Protein AF-A0A8T5NZX4-F1 (afdb_monomer)

pLDDT: mean 84.87, std 15.68, range [28.55, 98.69]

Structure (mmCIF, N/CA/C/O backbone):
data_AF-A0A8T5NZX4-F1
#
_entry.id   AF-A0A8T5NZX4-F1
#
loop_
_atom_site.group_PDB
_atom_site.id
_atom_site.type_symbol
_atom_site.label_atom_id
_atom_site.label_alt_id
_atom_site.label_comp_id
_atom_site.label_asym_id
_atom_site.label_entity_id
_atom_site.label_seq_id
_atom_site.pdbx_PDB_ins_code
_atom_site.Cartn_x
_atom_site.Cartn_y
_atom_site.Cartn_z
_atom_site.occupancy
_atom_site.B_iso_or_equiv
_atom_site.auth_seq_id
_atom_site.auth_comp_id
_atom_site.auth_asym_id
_atom_site.auth_atom_id
_atom_site.pdbx_PDB_model_num
ATOM 1 N N . MET A 1 1 ? 17.729 -28.018 -29.071 1.00 32.59 1 MET A N 1
ATOM 2 C CA . MET A 1 1 ? 18.630 -26.921 -28.649 1.00 32.59 1 MET A CA 1
ATOM 3 C C . MET A 1 1 ? 17.789 -25.722 -28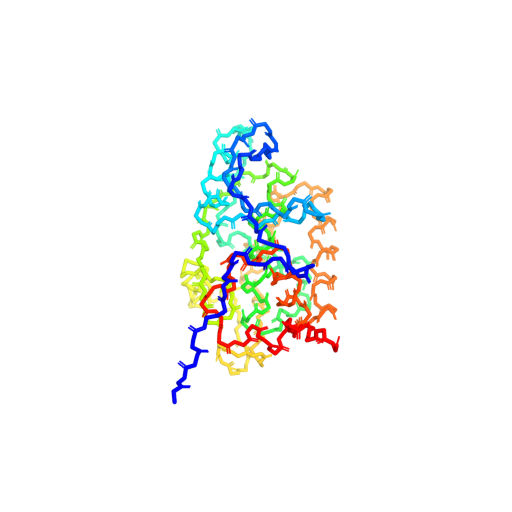.238 1.00 32.59 1 MET A C 1
ATOM 5 O O . MET A 1 1 ? 17.218 -25.061 -29.095 1.00 32.59 1 MET A O 1
ATOM 9 N N . MET A 1 2 ? 17.635 -25.499 -26.933 1.00 32.44 2 MET A N 1
ATOM 10 C CA . MET A 1 2 ? 16.887 -24.366 -26.382 1.00 32.44 2 MET A CA 1
ATOM 11 C C . MET A 1 2 ? 17.762 -23.109 -26.447 1.00 32.44 2 MET A C 1
ATOM 13 O O . MET A 1 2 ? 18.802 -23.056 -25.797 1.00 32.44 2 MET A O 1
ATOM 17 N N . ARG A 1 3 ? 17.363 -22.097 -27.227 1.00 28.55 3 ARG A N 1
ATOM 18 C CA . ARG A 1 3 ? 17.967 -20.760 -27.138 1.00 28.55 3 ARG A CA 1
ATOM 19 C C . ARG A 1 3 ? 17.289 -19.997 -26.001 1.00 28.55 3 ARG A C 1
ATOM 21 O O . ARG A 1 3 ? 16.291 -19.316 -26.205 1.00 28.55 3 ARG A O 1
ATOM 28 N N . ASN A 1 4 ? 17.853 -20.141 -24.806 1.00 37.03 4 ASN A N 1
ATOM 29 C CA . ASN A 1 4 ? 17.697 -19.185 -23.716 1.00 37.03 4 ASN A CA 1
ATOM 30 C C . ASN A 1 4 ? 18.535 -17.949 -24.050 1.00 37.03 4 ASN A C 1
ATOM 32 O O . ASN A 1 4 ? 19.756 -18.027 -23.962 1.00 37.03 4 ASN A O 1
ATOM 36 N N . ASN A 1 5 ? 17.907 -16.835 -24.435 1.00 34.66 5 ASN A N 1
ATOM 37 C CA . ASN A 1 5 ? 18.486 -15.507 -24.207 1.00 34.66 5 ASN A CA 1
ATOM 38 C C . ASN A 1 5 ? 17.433 -14.400 -24.388 1.00 34.66 5 ASN A C 1
ATOM 40 O O . ASN A 1 5 ? 17.360 -13.744 -25.423 1.00 34.66 5 ASN A O 1
ATOM 44 N N . THR A 1 6 ? 16.574 -14.180 -23.392 1.00 39.56 6 THR A N 1
ATOM 45 C CA . THR A 1 6 ? 15.879 -12.888 -23.276 1.00 39.56 6 THR A CA 1
ATOM 46 C C . THR A 1 6 ? 16.861 -11.908 -22.653 1.00 39.56 6 THR A C 1
ATOM 48 O O . THR A 1 6 ? 16.944 -11.813 -21.427 1.00 39.56 6 THR A O 1
ATOM 51 N N . ASN A 1 7 ? 17.644 -11.244 -23.501 1.00 46.16 7 ASN A N 1
ATOM 52 C CA . ASN A 1 7 ? 18.647 -10.279 -23.080 1.00 46.16 7 ASN A CA 1
ATOM 53 C C . ASN A 1 7 ? 17.931 -9.120 -22.363 1.00 46.16 7 ASN A C 1
ATOM 55 O O . ASN A 1 7 ? 17.188 -8.353 -22.981 1.00 46.16 7 ASN A O 1
ATOM 59 N N . GLN A 1 8 ? 18.070 -9.036 -21.035 1.00 53.22 8 GLN A N 1
ATOM 60 C CA . GLN A 1 8 ? 17.390 -8.028 -20.203 1.00 53.22 8 GLN A CA 1
ATOM 61 C C . GLN A 1 8 ? 17.830 -6.593 -20.541 1.00 53.22 8 GLN A C 1
ATOM 63 O O . GLN A 1 8 ? 17.157 -5.634 -20.155 1.00 53.22 8 GLN A O 1
ATOM 68 N N . ASP A 1 9 ? 18.887 -6.464 -21.338 1.00 55.78 9 ASP A N 1
ATOM 69 C CA . ASP A 1 9 ? 19.457 -5.205 -21.787 1.00 55.78 9 ASP A CA 1
ATOM 70 C C . ASP A 1 9 ? 18.708 -4.605 -22.978 1.00 55.78 9 ASP A C 1
ATOM 72 O O . ASP A 1 9 ? 18.826 -3.414 -23.222 1.00 55.78 9 ASP A O 1
ATOM 76 N N . GLU A 1 10 ? 17.844 -5.337 -23.686 1.00 63.50 10 GLU A N 1
ATOM 77 C CA . GLU A 1 10 ? 17.187 -4.796 -24.883 1.00 63.50 10 GLU A CA 1
ATOM 78 C C . GLU A 1 10 ? 15.900 -4.014 -24.584 1.00 63.50 10 GLU A C 1
ATOM 80 O O . GLU A 1 10 ? 14.977 -4.454 -23.880 1.00 63.50 10 GLU A O 1
ATOM 85 N N . CYS A 1 11 ? 15.835 -2.790 -25.109 1.00 69.44 11 CYS A N 1
ATOM 86 C CA . CYS A 1 11 ? 14.666 -1.928 -25.030 1.00 69.44 11 CYS A CA 1
ATOM 87 C C . CYS A 1 11 ? 13.501 -2.429 -25.890 1.00 69.44 11 CYS A C 1
ATOM 89 O O . CYS A 1 11 ? 13.696 -3.135 -26.869 1.00 69.44 11 CYS A O 1
ATOM 91 N N . ILE A 1 12 ? 12.269 -2.004 -25.573 1.00 67.69 12 ILE A N 1
ATOM 92 C CA . ILE A 1 12 ? 11.062 -2.292 -26.377 1.00 67.69 12 ILE A CA 1
ATOM 93 C C . ILE A 1 12 ? 11.242 -1.816 -27.829 1.00 67.69 12 ILE A C 1
ATOM 95 O O . ILE A 1 12 ? 10.645 -2.355 -28.757 1.00 67.69 12 ILE A O 1
ATOM 99 N N . CYS A 1 13 ? 12.084 -0.804 -28.048 1.00 71.00 13 CYS A N 1
ATOM 100 C CA . CYS A 1 13 ? 12.413 -0.314 -29.379 1.00 71.00 13 CYS A CA 1
ATOM 101 C C . CYS A 1 13 ? 13.465 -1.168 -30.127 1.00 71.00 13 CYS A C 1
ATOM 103 O O . CYS A 1 13 ? 13.754 -0.850 -31.286 1.00 71.00 13 CYS A O 1
ATOM 105 N N . GLY A 1 14 ? 13.975 -2.243 -29.512 1.00 74.19 14 GLY A N 1
ATOM 106 C CA . GLY A 1 14 ? 14.958 -3.183 -30.063 1.00 74.19 14 GLY A CA 1
ATOM 107 C C . GLY A 1 14 ? 16.414 -2.729 -29.940 1.00 74.19 14 GLY A C 1
ATOM 108 O O . GLY A 1 14 ? 17.255 -3.221 -30.677 1.00 74.19 14 GLY A O 1
ATOM 109 N N . VAL A 1 15 ? 16.703 -1.749 -29.078 1.00 79.69 15 VAL A N 1
ATOM 110 C CA . VAL A 1 15 ? 18.055 -1.195 -28.894 1.00 79.69 15 VAL A CA 1
ATOM 111 C C . VAL A 1 15 ? 18.589 -1.589 -27.518 1.00 79.69 15 VAL A C 1
ATOM 113 O O . VAL A 1 15 ? 17.836 -1.429 -26.547 1.00 79.69 15 VAL A O 1
ATOM 116 N N . PRO A 1 16 ? 19.840 -2.074 -27.407 1.00 77.94 16 PRO A N 1
ATOM 117 C CA . PRO A 1 16 ? 20.484 -2.317 -26.121 1.00 77.94 16 PRO A CA 1
ATOM 118 C C . PRO A 1 16 ? 20.476 -1.059 -25.250 1.00 77.94 16 PRO A C 1
ATOM 120 O O . PRO A 1 16 ? 20.618 0.062 -25.737 1.00 77.94 16 PRO A O 1
ATOM 123 N N . ARG A 1 17 ? 20.244 -1.238 -23.957 1.00 79.81 17 ARG A N 1
ATOM 124 C CA . ARG A 1 17 ? 20.332 -0.178 -22.962 1.00 79.81 17 ARG A CA 1
ATOM 125 C C . ARG A 1 17 ? 21.774 -0.022 -22.517 1.00 79.81 17 ARG A C 1
ATOM 127 O O . ARG A 1 17 ? 22.531 -0.984 -22.477 1.00 79.81 17 ARG A O 1
ATOM 134 N N . GLU A 1 18 ? 22.103 1.199 -22.142 1.00 86.12 18 GLU A N 1
ATOM 135 C CA . GLU A 1 18 ? 23.401 1.573 -21.604 1.00 86.12 18 GLU A CA 1
ATOM 136 C C . GLU A 1 18 ? 23.239 1.870 -20.115 1.00 86.12 18 GLU A C 1
ATOM 138 O O . GLU A 1 18 ? 22.282 2.544 -19.723 1.00 86.12 18 GLU A O 1
ATOM 143 N N . GLU A 1 19 ? 24.158 1.381 -19.284 1.00 84.38 19 GLU A N 1
ATOM 144 C CA . GLU A 1 19 ? 24.230 1.809 -17.888 1.00 84.38 19 GLU A CA 1
ATOM 145 C C . GLU A 1 19 ? 24.683 3.270 -17.846 1.00 84.38 19 GLU A C 1
ATOM 147 O O . GLU A 1 19 ? 25.729 3.635 -18.383 1.00 84.38 19 GLU A O 1
ATOM 152 N N . LYS A 1 20 ? 23.856 4.122 -17.247 1.00 84.81 20 LYS A N 1
ATOM 153 C CA . LYS A 1 20 ? 24.114 5.544 -17.051 1.00 84.81 20 LYS A CA 1
ATOM 154 C C . LYS A 1 20 ? 23.759 5.930 -15.632 1.00 84.81 20 LYS A C 1
ATOM 156 O O . LYS A 1 20 ? 22.826 5.394 -15.034 1.00 84.81 20 LYS A O 1
ATOM 161 N N . GLU A 1 21 ? 24.483 6.910 -15.123 1.00 83.06 21 GLU A N 1
ATOM 162 C CA . GLU A 1 21 ? 24.080 7.612 -13.919 1.00 83.06 21 GLU A CA 1
ATOM 163 C C . GLU A 1 21 ? 22.986 8.617 -14.288 1.00 83.06 21 GLU A C 1
ATOM 165 O O . GLU A 1 21 ? 23.16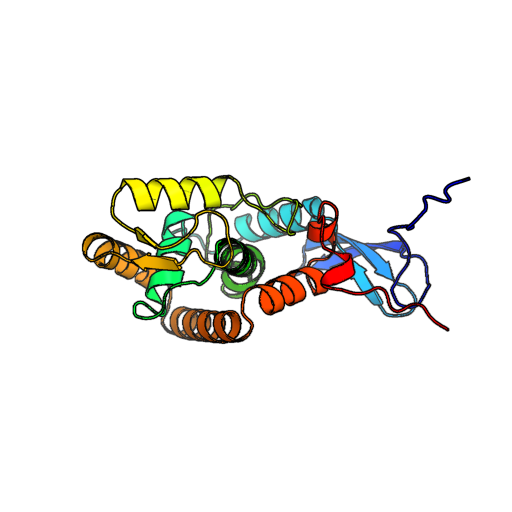8 9.472 -15.157 1.00 83.06 21 GLU A O 1
ATOM 170 N N . VAL A 1 22 ? 21.816 8.469 -13.673 1.00 79.00 22 VAL A N 1
ATOM 171 C CA . VAL A 1 22 ? 20.677 9.369 -13.847 1.00 79.00 22 VAL A CA 1
ATOM 172 C C . VAL A 1 22 ? 20.437 10.071 -12.523 1.00 79.00 22 VAL A C 1
ATOM 174 O O . VAL A 1 22 ? 20.375 9.434 -11.473 1.00 79.00 22 VAL A O 1
ATOM 177 N N . VAL A 1 23 ? 20.282 11.390 -12.573 1.00 73.75 23 VAL A N 1
ATOM 178 C CA . VAL A 1 23 ? 19.986 12.186 -11.384 1.00 73.75 23 VAL A CA 1
ATOM 179 C C . VAL A 1 23 ? 18.480 12.182 -11.152 1.00 73.75 23 VAL A C 1
ATOM 181 O O . VAL A 1 23 ? 17.719 12.734 -11.945 1.00 73.75 23 VAL A O 1
ATOM 184 N N . LEU A 1 24 ? 18.050 11.574 -10.051 1.00 66.38 24 LEU A N 1
ATOM 185 C CA . LEU A 1 24 ? 16.677 11.643 -9.568 1.00 66.38 24 LEU A CA 1
ATOM 186 C C . LEU A 1 24 ? 16.648 12.547 -8.334 1.00 66.38 24 LEU A C 1
ATOM 188 O O . LEU A 1 24 ? 17.346 12.276 -7.366 1.00 66.38 24 LEU A O 1
ATOM 192 N N . ASN A 1 25 ? 15.869 13.631 -8.335 1.00 59.53 25 ASN A N 1
ATOM 193 C CA . ASN A 1 25 ? 15.785 14.585 -7.211 1.00 59.53 25 ASN A CA 1
ATOM 194 C C . ASN A 1 25 ? 17.157 14.997 -6.620 1.00 59.53 25 ASN A C 1
ATOM 196 O O . ASN A 1 25 ? 17.329 15.050 -5.405 1.00 59.53 25 ASN A O 1
ATOM 200 N N . GLY A 1 26 ? 18.154 15.246 -7.479 1.00 63.94 26 GLY A N 1
ATOM 201 C CA . GLY A 1 26 ? 19.511 15.637 -7.067 1.00 63.94 26 GLY A CA 1
ATOM 202 C C . GLY A 1 26 ? 20.412 14.493 -6.586 1.00 63.94 26 GLY A C 1
ATOM 203 O O . GLY A 1 26 ? 21.563 14.742 -6.241 1.00 63.94 26 GLY A O 1
ATOM 204 N N . ILE A 1 27 ? 19.929 13.248 -6.583 1.00 71.31 27 ILE A N 1
ATOM 205 C CA . ILE A 1 27 ? 20.694 12.071 -6.165 1.00 71.31 27 ILE A CA 1
ATOM 206 C C . ILE A 1 27 ? 21.070 11.250 -7.402 1.00 71.31 27 ILE A C 1
ATOM 208 O O . ILE A 1 27 ? 20.183 10.895 -8.183 1.00 71.31 27 ILE A O 1
ATOM 212 N N . PRO A 1 28 ? 22.358 10.922 -7.590 1.00 75.81 28 PRO A N 1
ATOM 213 C CA . PRO A 1 28 ? 22.785 10.034 -8.659 1.00 75.81 28 PRO A CA 1
ATOM 214 C C . PRO A 1 28 ? 22.356 8.592 -8.373 1.00 75.81 28 PRO A C 1
ATOM 216 O O . PRO A 1 28 ? 22.572 8.069 -7.275 1.00 75.81 28 PRO A O 1
ATOM 219 N N . VAL A 1 29 ? 21.741 7.960 -9.372 1.00 79.12 29 VAL A N 1
ATOM 220 C CA . VAL A 1 29 ? 21.258 6.575 -9.327 1.00 79.12 29 VAL A CA 1
ATOM 221 C C . VAL A 1 29 ? 21.668 5.869 -10.610 1.00 79.12 29 VAL A C 1
ATOM 223 O O . VAL A 1 29 ? 21.511 6.424 -11.702 1.00 79.12 29 VAL A O 1
ATOM 226 N N . LYS A 1 30 ? 22.157 4.631 -10.510 1.00 81.75 30 LYS A N 1
ATOM 227 C CA . LYS A 1 30 ? 22.492 3.858 -11.708 1.00 81.75 30 LYS A CA 1
ATOM 228 C C . LYS A 1 30 ? 21.230 3.334 -12.379 1.00 81.75 30 LYS A C 1
ATOM 230 O O . LYS A 1 30 ? 20.338 2.763 -11.743 1.00 81.75 30 LYS A O 1
ATOM 235 N N . ALA A 1 31 ? 21.162 3.505 -13.693 1.00 80.94 31 ALA A N 1
ATOM 236 C CA . ALA A 1 31 ? 20.028 3.077 -14.489 1.00 80.94 31 ALA A CA 1
ATOM 237 C C . ALA A 1 31 ? 20.453 2.569 -15.866 1.00 80.94 31 ALA A C 1
ATOM 239 O O . ALA A 1 31 ? 21.401 3.055 -16.468 1.00 80.94 31 ALA A O 1
ATOM 240 N N . LEU A 1 32 ? 19.694 1.624 -16.405 1.00 80.50 32 LEU A N 1
ATOM 241 C CA . LEU A 1 32 ? 19.779 1.198 -17.793 1.00 80.50 32 LEU A CA 1
ATOM 242 C C . LEU A 1 32 ? 18.892 2.110 -18.642 1.00 80.50 32 LEU A C 1
ATOM 244 O O . LEU A 1 32 ? 17.662 2.028 -18.582 1.00 80.50 32 LEU A O 1
ATOM 248 N N . VAL A 1 33 ? 19.508 2.965 -19.449 1.00 82.62 33 VAL A N 1
ATOM 249 C CA . VAL A 1 33 ? 18.825 3.939 -20.304 1.00 82.62 33 VAL A CA 1
ATOM 250 C C . VAL A 1 33 ? 18.879 3.468 -21.749 1.00 82.62 33 VAL A C 1
ATOM 252 O O . VAL A 1 33 ? 19.934 3.124 -22.274 1.00 82.62 33 VAL A O 1
ATOM 255 N N . CYS A 1 34 ? 17.736 3.458 -22.431 1.00 81.31 34 CYS A N 1
ATOM 256 C CA . CYS A 1 34 ? 17.724 3.231 -23.869 1.00 81.31 34 CYS A CA 1
ATOM 257 C C . CYS A 1 34 ? 18.189 4.493 -24.614 1.00 81.31 34 CYS A C 1
ATOM 259 O O . CYS A 1 34 ? 17.490 5.506 -24.539 1.00 81.31 34 CYS A O 1
ATOM 261 N N . PRO A 1 35 ? 19.266 4.438 -25.417 1.00 83.56 35 PRO A N 1
ATOM 262 C CA . PRO A 1 35 ? 19.762 5.617 -26.129 1.00 83.56 35 PRO A CA 1
ATOM 263 C C . PRO A 1 35 ? 18.800 6.091 -27.228 1.00 83.56 35 PRO A C 1
ATOM 265 O O . PRO A 1 35 ? 18.785 7.264 -27.576 1.00 83.56 35 PRO A O 1
ATOM 268 N N . LYS A 1 36 ? 17.953 5.198 -27.758 1.00 83.75 36 LYS A N 1
ATOM 269 C CA . LYS A 1 36 ? 17.016 5.526 -28.842 1.00 83.75 36 LYS A CA 1
ATOM 270 C C . LYS A 1 36 ? 15.744 6.224 -28.370 1.00 83.75 36 LYS A C 1
ATOM 272 O O . LYS A 1 36 ? 15.247 7.103 -29.060 1.00 83.75 36 LYS A O 1
ATOM 277 N N . CYS A 1 37 ? 15.152 5.773 -27.267 1.00 79.38 37 CYS A N 1
ATOM 278 C CA . CYS A 1 37 ? 13.844 6.273 -26.828 1.00 79.38 37 CYS A CA 1
ATOM 279 C C . CYS A 1 37 ? 13.850 6.867 -25.418 1.00 79.38 37 CYS A C 1
ATOM 281 O O . CYS A 1 37 ? 12.781 7.153 -24.892 1.00 79.38 37 CYS A O 1
ATOM 283 N N . GLY A 1 38 ? 15.017 6.975 -24.778 1.00 76.62 38 GLY A N 1
ATOM 284 C CA . GLY A 1 38 ? 15.166 7.543 -23.436 1.00 76.62 38 GLY A CA 1
ATOM 285 C C . GLY A 1 38 ? 14.520 6.726 -22.315 1.00 76.62 38 GLY A C 1
ATOM 286 O O . GLY A 1 38 ? 14.469 7.184 -21.183 1.00 76.62 38 GLY A O 1
ATOM 287 N N . TYR A 1 39 ? 14.004 5.525 -22.601 1.00 73.00 39 TYR A N 1
ATOM 288 C CA . TYR A 1 39 ? 13.331 4.716 -21.588 1.00 73.00 39 TYR A CA 1
ATOM 289 C C . TYR A 1 39 ? 14.341 4.183 -20.571 1.00 73.00 39 TYR A C 1
ATOM 291 O O . TYR A 1 39 ? 15.251 3.431 -20.938 1.00 73.00 39 TYR A O 1
ATOM 299 N N . THR A 1 40 ? 14.130 4.538 -19.308 1.00 71.44 40 THR A N 1
ATOM 300 C CA . THR A 1 40 ? 15.038 4.251 -18.198 1.00 71.44 40 THR A CA 1
ATOM 301 C C . THR A 1 40 ? 14.495 3.125 -17.323 1.00 71.44 40 THR A C 1
ATOM 303 O O . THR A 1 40 ? 13.316 3.095 -16.977 1.00 71.44 40 THR A O 1
ATOM 306 N N . ILE A 1 41 ? 15.359 2.176 -16.969 1.00 70.12 41 ILE A N 1
ATOM 307 C CA . ILE A 1 41 ? 15.082 1.093 -16.026 1.00 70.12 41 ILE A CA 1
ATOM 308 C C . ILE A 1 41 ? 16.145 1.141 -14.937 1.00 70.12 41 ILE A C 1
ATOM 310 O O . ILE A 1 41 ? 17.318 0.922 -15.208 1.00 70.12 41 ILE A O 1
ATOM 314 N N . TYR A 1 42 ? 15.743 1.370 -13.699 1.00 71.94 42 TYR A N 1
ATOM 315 C CA . TYR A 1 42 ? 16.653 1.323 -12.553 1.00 71.94 42 TYR A CA 1
ATOM 316 C C . TYR A 1 42 ? 16.916 -0.128 -12.120 1.00 71.94 42 TYR A C 1
ATOM 318 O O . TYR A 1 42 ? 16.301 -1.045 -12.640 1.00 71.94 42 TYR A O 1
ATOM 326 N N . SER A 1 43 ? 17.816 -0.419 -11.189 1.00 67.50 43 SER A N 1
ATOM 327 C CA . SER A 1 43 ? 17.783 -1.729 -10.513 1.00 67.50 43 SER A CA 1
ATOM 328 C C . SER A 1 43 ? 16.841 -1.643 -9.297 1.00 67.50 43 SER A C 1
ATOM 330 O O . SER A 1 43 ? 16.537 -0.548 -8.830 1.00 67.50 43 SER A O 1
ATOM 332 N N . GLY A 1 44 ? 16.317 -2.770 -8.797 1.00 63.25 44 GLY A N 1
ATOM 333 C CA . GLY A 1 44 ? 15.481 -2.741 -7.584 1.00 63.25 44 GLY A CA 1
ATOM 334 C C . GLY A 1 44 ? 16.262 -2.238 -6.363 1.00 63.25 44 GLY A C 1
ATOM 335 O O . GLY A 1 44 ? 15.730 -1.487 -5.559 1.00 63.25 44 GLY A O 1
ATOM 336 N N . GLU A 1 45 ? 17.542 -2.597 -6.289 1.00 68.06 45 GLU A N 1
ATOM 337 C CA . GLU A 1 45 ? 18.485 -2.192 -5.243 1.00 68.06 45 GLU A CA 1
ATOM 338 C C . GLU A 1 45 ? 18.906 -0.719 -5.369 1.00 68.06 45 GLU A C 1
ATOM 340 O O . GLU A 1 45 ? 18.981 -0.007 -4.373 1.00 68.06 45 GLU A O 1
ATOM 345 N N . GLU A 1 46 ? 19.098 -0.230 -6.596 1.00 69.88 46 GLU A N 1
ATOM 346 C CA . GLU A 1 46 ? 19.404 1.179 -6.879 1.00 69.88 46 GLU A CA 1
ATOM 347 C C . GLU A 1 46 ? 18.223 2.087 -6.530 1.00 69.88 46 GLU A C 1
ATOM 349 O O . GLU A 1 46 ? 18.409 3.122 -5.895 1.00 69.88 46 GLU A O 1
ATOM 354 N N . LEU A 1 47 ? 16.992 1.674 -6.868 1.00 68.19 47 LEU A N 1
ATOM 355 C CA . LEU A 1 47 ? 15.791 2.386 -6.425 1.00 68.19 47 LEU A CA 1
ATOM 356 C C . LEU A 1 47 ? 15.683 2.384 -4.907 1.00 68.19 47 LEU A C 1
ATOM 358 O O . LEU A 1 47 ? 15.426 3.429 -4.323 1.00 68.19 47 LEU A O 1
ATOM 362 N N . GLN A 1 48 ? 15.910 1.241 -4.262 1.00 67.19 48 GLN A N 1
ATOM 363 C CA . GLN A 1 48 ? 15.852 1.161 -2.808 1.00 67.19 48 GLN A CA 1
ATOM 364 C C . GLN A 1 48 ? 16.873 2.105 -2.156 1.00 67.19 48 GLN A C 1
ATOM 366 O O . GLN A 1 48 ? 16.501 2.922 -1.319 1.00 67.19 48 GLN A O 1
ATOM 371 N N . THR A 1 49 ? 18.124 2.071 -2.621 1.00 70.25 49 THR A N 1
ATOM 372 C CA . THR A 1 49 ? 19.208 2.951 -2.159 1.00 70.25 49 THR A CA 1
ATOM 373 C C . THR A 1 49 ? 18.868 4.424 -2.373 1.00 70.25 49 THR A C 1
ATOM 375 O O . THR A 1 49 ? 19.117 5.265 -1.510 1.00 70.25 49 THR A O 1
ATOM 378 N N . TYR A 1 50 ? 18.288 4.753 -3.525 1.00 72.75 50 TYR A N 1
ATOM 379 C CA . TYR A 1 50 ? 17.814 6.095 -3.830 1.00 72.75 50 TYR A CA 1
ATOM 380 C C . TYR A 1 50 ? 16.742 6.564 -2.839 1.00 72.75 50 TYR A C 1
ATOM 382 O O . TYR A 1 50 ? 1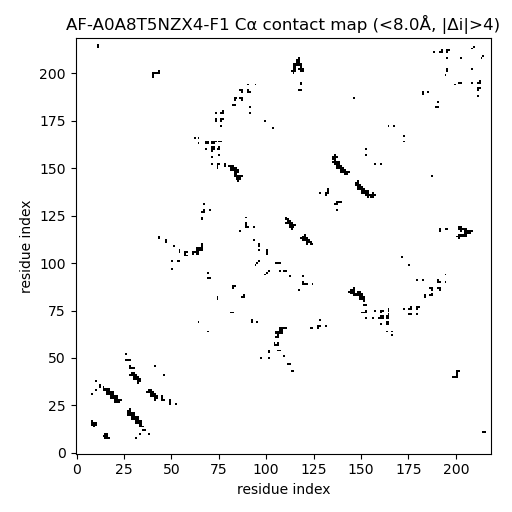6.875 7.640 -2.252 1.00 72.75 50 TYR A O 1
ATOM 390 N N . PHE A 1 51 ? 15.716 5.745 -2.601 1.00 69.19 51 PHE A N 1
ATOM 391 C CA . PHE A 1 51 ? 14.652 6.077 -1.658 1.00 69.19 51 PHE A CA 1
ATOM 392 C C . PHE A 1 51 ? 15.167 6.175 -0.222 1.00 69.19 51 PHE A C 1
ATOM 394 O O . PHE A 1 51 ? 14.757 7.081 0.501 1.00 69.19 51 PHE A O 1
ATOM 401 N N . ASP A 1 52 ? 16.122 5.335 0.174 1.00 71.00 52 ASP A N 1
ATOM 402 C CA . ASP A 1 52 ? 16.769 5.418 1.485 1.00 71.00 52 ASP A CA 1
ATOM 403 C C . ASP A 1 52 ? 17.524 6.743 1.660 1.00 71.00 52 ASP A C 1
ATOM 405 O O . ASP A 1 52 ? 17.370 7.415 2.681 1.00 71.00 52 ASP A O 1
ATOM 409 N N . LYS A 1 53 ? 18.252 7.199 0.632 1.00 71.81 53 LYS A N 1
ATOM 410 C CA . LYS A 1 53 ? 18.920 8.511 0.653 1.00 71.81 53 LYS A CA 1
ATOM 411 C C . LYS A 1 53 ? 17.928 9.677 0.716 1.00 71.81 53 LYS A C 1
ATOM 413 O O . LYS A 1 53 ? 18.186 10.650 1.418 1.00 71.81 53 LYS A O 1
ATOM 418 N N . ILE A 1 54 ? 16.781 9.586 0.036 1.00 68.12 54 ILE A N 1
ATOM 419 C CA . ILE A 1 54 ? 15.713 10.596 0.150 1.00 68.12 54 ILE A CA 1
ATOM 420 C C . ILE A 1 54 ? 15.101 10.616 1.549 1.00 68.12 54 ILE A C 1
ATOM 422 O O . ILE A 1 54 ? 14.801 11.690 2.072 1.00 68.12 54 ILE A O 1
ATOM 426 N N . ARG A 1 55 ? 14.893 9.445 2.162 1.00 67.25 55 ARG A N 1
ATOM 427 C CA . ARG A 1 55 ? 14.304 9.333 3.504 1.00 67.25 55 ARG A CA 1
ATOM 428 C C . ARG A 1 55 ? 15.155 10.038 4.566 1.00 67.25 55 ARG A C 1
ATOM 430 O O . ARG A 1 55 ? 14.583 10.621 5.481 1.00 67.25 55 ARG A O 1
ATOM 437 N N . LEU A 1 56 ? 16.481 10.056 4.409 1.00 60.00 56 LEU A N 1
ATOM 438 C CA . LEU A 1 56 ? 17.419 10.697 5.344 1.00 60.00 56 LEU A CA 1
ATOM 439 C C . LEU A 1 56 ? 17.396 12.241 5.323 1.00 60.00 56 LEU A C 1
ATOM 441 O O . LEU A 1 56 ? 17.898 12.855 6.257 1.00 60.00 56 LEU A O 1
ATOM 445 N N . ASN A 1 57 ? 16.789 12.873 4.309 1.00 55.03 57 ASN A N 1
ATOM 446 C CA . ASN A 1 57 ? 16.746 14.337 4.134 1.00 55.03 57 ASN A CA 1
ATOM 447 C C . ASN A 1 57 ? 15.361 14.960 4.432 1.00 55.03 57 ASN A C 1
ATOM 449 O O . ASN A 1 57 ? 15.009 16.003 3.878 1.00 55.03 57 ASN A O 1
ATOM 453 N N . ARG A 1 58 ? 14.531 14.319 5.268 1.00 61.38 58 ARG A N 1
ATOM 454 C CA . ARG A 1 58 ? 13.161 14.787 5.564 1.00 61.38 58 ARG A CA 1
ATOM 455 C C . ARG A 1 58 ? 13.096 15.693 6.801 1.00 61.38 58 ARG A C 1
ATOM 457 O O . ARG A 1 58 ? 13.845 15.527 7.757 1.00 61.38 58 ARG A O 1
ATOM 464 N N . ASP A 1 59 ? 12.158 16.640 6.767 1.00 51.97 59 ASP A N 1
ATOM 465 C CA . ASP A 1 59 ? 11.828 17.562 7.861 1.00 51.97 59 ASP A CA 1
ATOM 466 C C . ASP A 1 59 ? 11.552 16.798 9.172 1.00 51.97 59 ASP A C 1
ATOM 468 O O . ASP A 1 59 ? 10.567 16.067 9.286 1.00 51.97 59 ASP A O 1
ATOM 472 N N . ILE A 1 60 ? 12.398 17.010 10.186 1.00 55.88 60 ILE A N 1
ATOM 473 C CA . ILE A 1 60 ? 12.406 16.287 11.479 1.00 55.88 60 ILE A CA 1
ATOM 474 C C . ILE A 1 60 ? 11.134 16.551 12.321 1.00 55.88 60 ILE A C 1
ATOM 476 O O . ILE A 1 60 ? 10.897 15.904 13.336 1.00 55.88 60 ILE A O 1
ATOM 480 N N . LYS A 1 61 ? 10.272 17.492 11.914 1.00 61.97 61 LYS A N 1
ATOM 481 C CA . LYS A 1 61 ? 9.101 17.928 12.697 1.00 61.97 61 LYS A CA 1
ATOM 482 C C . LYS A 1 61 ? 7.829 17.085 12.517 1.00 61.97 61 LYS A C 1
ATOM 484 O O . LYS A 1 61 ? 6.842 17.383 13.185 1.00 61.97 61 LYS A O 1
ATOM 489 N N . ARG A 1 62 ? 7.795 16.092 11.617 1.00 71.88 62 ARG A N 1
ATOM 490 C CA . ARG A 1 62 ? 6.603 15.244 11.386 1.00 71.88 62 ARG A CA 1
ATOM 491 C C . ARG A 1 62 ? 6.801 13.849 11.969 1.00 71.88 62 ARG A C 1
ATOM 493 O O . ARG A 1 62 ? 7.872 13.265 11.822 1.00 71.88 62 ARG A O 1
ATOM 500 N N . ASP A 1 63 ? 5.743 13.297 12.559 1.00 79.50 63 ASP A N 1
ATOM 501 C CA 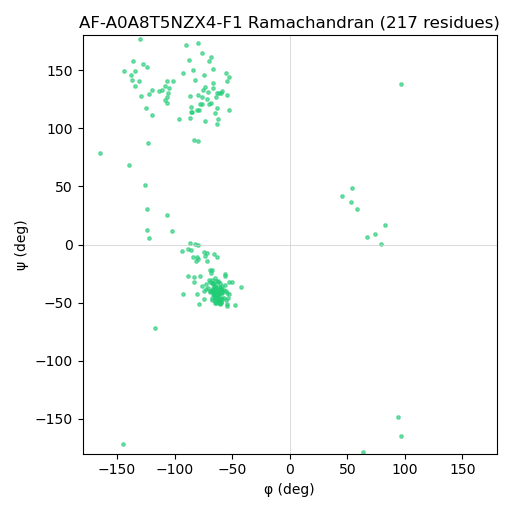. ASP A 1 63 ? 5.745 11.914 13.035 1.00 79.50 63 ASP A CA 1
ATOM 502 C C . ASP A 1 63 ? 6.004 10.951 11.876 1.00 79.50 63 ASP A C 1
ATOM 504 O O . ASP A 1 63 ? 5.335 10.998 10.841 1.00 79.50 63 ASP A O 1
ATOM 508 N N . THR A 1 64 ? 6.955 10.039 12.073 1.00 87.06 64 THR A N 1
ATOM 509 C CA . THR A 1 64 ? 7.218 8.976 11.103 1.00 87.06 64 THR A CA 1
ATOM 510 C C . THR A 1 64 ? 6.026 8.024 11.037 1.00 87.06 64 THR A C 1
ATOM 512 O O . THR A 1 64 ? 5.467 7.613 12.062 1.00 87.06 64 THR A O 1
ATOM 515 N N . MET A 1 65 ? 5.622 7.676 9.819 1.00 93.19 65 MET A N 1
ATOM 516 C CA . MET A 1 65 ? 4.625 6.647 9.570 1.00 93.19 65 MET A CA 1
ATOM 517 C C . MET A 1 65 ? 5.286 5.270 9.523 1.00 93.19 65 MET A C 1
ATOM 519 O O . MET A 1 65 ? 6.132 5.000 8.672 1.00 93.19 65 MET A O 1
ATOM 523 N N . ALA A 1 66 ? 4.893 4.397 10.447 1.00 95.56 66 ALA A N 1
ATOM 524 C CA . ALA A 1 66 ? 5.291 2.993 10.431 1.00 95.56 66 ALA A CA 1
ATOM 525 C C . ALA A 1 66 ? 4.493 2.211 9.374 1.00 95.56 66 ALA A C 1
ATOM 527 O O . ALA A 1 66 ? 3.420 2.649 8.947 1.00 95.56 66 ALA A O 1
ATOM 528 N N . ILE A 1 67 ? 4.942 1.004 9.015 1.00 97.62 67 ILE A N 1
ATOM 529 C CA . ILE A 1 67 ? 4.227 0.132 8.056 1.00 97.62 67 ILE A CA 1
ATOM 530 C C . ILE A 1 67 ? 2.767 -0.094 8.488 1.00 97.62 67 ILE A C 1
ATOM 532 O O . ILE A 1 67 ? 1.843 -0.005 7.676 1.00 97.62 67 ILE A O 1
ATOM 536 N N . LYS A 1 68 ? 2.537 -0.315 9.791 1.00 98.31 68 LYS A N 1
ATOM 537 C CA . LYS A 1 68 ? 1.185 -0.471 10.354 1.00 98.31 68 LYS A CA 1
ATOM 538 C C . LYS A 1 68 ? 0.313 0.768 10.139 1.00 98.31 68 LYS A C 1
ATOM 540 O O . LYS A 1 68 ? -0.879 0.631 9.884 1.00 98.31 68 LYS A O 1
ATOM 545 N N . ASP A 1 69 ? 0.899 1.963 10.223 1.00 98.25 69 ASP A N 1
ATOM 546 C CA . ASP A 1 69 ? 0.153 3.209 10.081 1.00 98.25 69 ASP A CA 1
ATOM 547 C C . ASP A 1 69 ? -0.309 3.362 8.633 1.00 98.25 69 ASP A C 1
ATOM 549 O O . ASP A 1 69 ? -1.451 3.736 8.398 1.00 98.25 69 ASP A O 1
ATOM 553 N N . TRP A 1 70 ? 0.532 3.000 7.661 1.00 98.44 70 TRP A N 1
ATOM 554 C CA . TRP A 1 70 ? 0.162 3.025 6.247 1.00 98.44 70 TRP A CA 1
ATOM 555 C C . TRP A 1 70 ? -0.930 2.020 5.894 1.00 98.44 70 TRP A C 1
ATOM 557 O O . TRP A 1 70 ? -1.873 2.386 5.195 1.00 98.44 70 TRP A O 1
ATOM 567 N N . ILE A 1 71 ? -0.845 0.786 6.406 1.00 98.69 71 ILE A N 1
ATOM 568 C CA . ILE A 1 71 ? -1.888 -0.235 6.209 1.00 98.69 71 ILE A CA 1
ATOM 569 C C . ILE A 1 71 ? -3.225 0.252 6.773 1.00 98.69 71 ILE A C 1
ATOM 571 O O . ILE A 1 71 ? -4.255 0.174 6.104 1.00 98.69 71 ILE A O 1
ATOM 575 N N . LEU A 1 72 ? -3.220 0.793 7.990 1.00 98.62 72 LEU A N 1
ATOM 576 C CA . LEU A 1 72 ? -4.440 1.292 8.609 1.00 98.62 72 LEU A CA 1
ATOM 577 C C . LEU A 1 72 ? -4.963 2.558 7.907 1.00 98.62 72 LEU A C 1
ATOM 579 O O . LEU A 1 72 ? -6.163 2.667 7.665 1.00 98.62 72 LEU A O 1
ATOM 583 N N . ALA A 1 73 ? -4.086 3.489 7.524 1.00 98.44 73 ALA A N 1
ATOM 584 C CA . ALA A 1 73 ? -4.461 4.726 6.841 1.00 98.44 73 ALA A CA 1
ATOM 585 C C . ALA A 1 73 ? -5.076 4.463 5.459 1.00 98.44 73 ALA A C 1
ATOM 587 O O . ALA A 1 73 ? -6.099 5.064 5.128 1.00 98.44 73 ALA A O 1
ATOM 588 N N . ILE A 1 74 ? -4.505 3.549 4.664 1.00 98.38 74 ILE A N 1
ATOM 589 C CA . ILE A 1 74 ? -5.058 3.226 3.343 1.00 98.38 74 ILE A CA 1
ATOM 590 C C . ILE A 1 74 ? -6.422 2.532 3.459 1.00 98.38 74 ILE A C 1
ATOM 592 O O . ILE A 1 74 ? -7.335 2.861 2.700 1.00 98.38 74 ILE A O 1
ATOM 596 N N . LEU A 1 75 ? -6.600 1.639 4.439 1.00 98.38 75 LEU A N 1
ATOM 597 C CA . LEU A 1 75 ? -7.898 1.026 4.725 1.00 98.38 75 LEU A CA 1
ATOM 598 C C . LEU A 1 75 ? -8.925 2.071 5.187 1.00 98.38 75 LEU A C 1
ATOM 600 O O . LEU A 1 75 ? -10.065 2.050 4.736 1.00 98.38 75 LEU A O 1
ATOM 604 N N . PHE A 1 76 ? -8.517 3.023 6.031 1.00 98.50 76 PHE A N 1
ATOM 605 C CA . PHE A 1 76 ? -9.397 4.082 6.534 1.00 98.50 76 PHE A CA 1
ATOM 606 C C . PHE A 1 76 ? -9.806 5.088 5.455 1.00 98.50 76 PHE A C 1
ATOM 608 O O . PHE A 1 76 ? -10.920 5.607 5.497 1.00 98.50 76 PHE A O 1
ATOM 615 N N . SER A 1 77 ? -8.936 5.349 4.471 1.00 97.56 77 SER A N 1
ATOM 616 C CA . SER A 1 77 ? -9.194 6.324 3.398 1.00 97.56 77 SER A CA 1
ATOM 617 C C . SER A 1 77 ? -10.482 6.040 2.609 1.00 97.56 77 SER A C 1
ATOM 619 O O . SER A 1 77 ? -11.101 6.966 2.083 1.00 97.56 77 SER A O 1
ATOM 621 N N . GLN A 1 78 ? -10.916 4.774 2.576 1.00 96.00 78 GLN A N 1
ATOM 622 C CA . GLN A 1 78 ? -12.244 4.344 2.139 1.00 96.00 78 GLN A CA 1
ATOM 623 C C . GLN A 1 78 ? -12.760 3.228 3.058 1.00 96.00 78 GLN A C 1
ATOM 625 O O . GLN A 1 78 ? -12.877 2.083 2.632 1.00 96.00 78 GLN A O 1
ATOM 630 N N . ALA A 1 79 ? -13.051 3.565 4.319 1.00 92.56 79 ALA A N 1
ATOM 631 C CA . ALA A 1 79 ? -13.401 2.598 5.368 1.00 92.56 79 ALA A CA 1
ATOM 632 C C . ALA A 1 79 ? -14.553 1.637 5.002 1.00 92.56 79 ALA A C 1
ATOM 634 O O . ALA A 1 79 ? -14.527 0.476 5.407 1.00 92.56 79 ALA A O 1
ATOM 635 N N . ASP A 1 80 ? -15.517 2.085 4.190 1.00 93.06 80 ASP A N 1
ATOM 636 C CA . ASP A 1 80 ? -16.660 1.268 3.755 1.00 93.06 80 ASP A CA 1
ATOM 637 C C . ASP A 1 80 ? -16.329 0.308 2.593 1.00 93.06 80 ASP A C 1
ATOM 639 O O . ASP A 1 80 ? -17.134 -0.558 2.241 1.00 93.06 80 ASP A O 1
ATOM 643 N N . ILE A 1 81 ? -15.153 0.450 1.966 1.00 95.88 81 ILE A N 1
ATOM 644 C CA . ILE A 1 81 ? -14.753 -0.308 0.775 1.00 95.88 81 ILE A CA 1
ATOM 645 C C . ILE A 1 81 ? -13.485 -1.125 1.061 1.00 95.88 81 ILE A C 1
ATOM 647 O O . ILE A 1 81 ? -12.387 -0.565 1.159 1.00 95.88 81 ILE A O 1
ATOM 651 N N . PRO A 1 82 ? -13.579 -2.469 1.105 1.00 97.06 82 PRO A N 1
ATOM 652 C CA . PRO A 1 82 ? -12.418 -3.306 1.366 1.00 97.06 82 PRO A CA 1
ATOM 653 C C . PRO A 1 82 ? -11.402 -3.238 0.231 1.00 97.06 82 PRO A C 1
ATOM 655 O O . PRO A 1 82 ? -11.763 -3.148 -0.949 1.00 97.06 82 PRO A O 1
ATOM 658 N N . ILE A 1 83 ? -10.128 -3.432 0.570 1.00 97.88 83 ILE A N 1
ATOM 659 C CA . ILE A 1 83 ? -9.117 -3.720 -0.452 1.00 97.88 83 ILE A CA 1
ATOM 660 C C . ILE A 1 83 ? -9.365 -5.142 -0.952 1.00 97.88 83 ILE A C 1
ATOM 662 O O . ILE A 1 83 ? -9.402 -6.086 -0.162 1.00 97.88 83 ILE A O 1
ATOM 666 N N . LYS A 1 84 ? -9.534 -5.312 -2.268 1.00 96.75 84 LYS A N 1
ATOM 667 C CA . LYS A 1 84 ? -9.786 -6.625 -2.880 1.00 96.75 84 LYS A CA 1
ATOM 668 C C . LYS A 1 84 ? -8.497 -7.253 -3.406 1.00 96.75 84 LYS A C 1
ATOM 670 O O . LYS A 1 84 ? -7.971 -6.858 -4.449 1.00 96.75 84 LYS A O 1
ATOM 675 N N . GLY A 1 85 ? -8.042 -8.288 -2.716 1.00 96.31 85 GLY A N 1
ATOM 676 C CA . GLY A 1 85 ? -6.969 -9.194 -3.098 1.00 96.31 85 GLY A CA 1
ATOM 677 C C . GLY A 1 85 ? -5.612 -8.843 -2.494 1.00 96.31 85 GLY A C 1
ATOM 678 O O . GLY A 1 85 ? -5.196 -7.686 -2.516 1.00 96.31 85 GLY A O 1
ATOM 679 N N . ALA A 1 86 ? -4.876 -9.863 -2.040 1.00 95.62 86 ALA A N 1
ATOM 680 C CA . ALA A 1 86 ? -3.551 -9.699 -1.427 1.00 95.62 86 ALA A CA 1
ATOM 681 C C . ALA A 1 86 ? -2.549 -8.980 -2.347 1.00 95.62 86 ALA A C 1
ATOM 683 O O . ALA A 1 86 ? -1.788 -8.118 -1.913 1.00 95.62 86 ALA A O 1
ATOM 684 N N . ILE A 1 87 ? -2.587 -9.292 -3.650 1.00 95.06 87 ILE A N 1
ATOM 685 C CA . ILE A 1 87 ? -1.747 -8.620 -4.651 1.00 95.06 87 ILE A CA 1
ATOM 686 C C . ILE A 1 87 ? -2.077 -7.125 -4.713 1.00 95.06 87 ILE A C 1
ATOM 688 O O . ILE A 1 87 ? -1.152 -6.320 -4.753 1.00 95.06 87 ILE A O 1
ATOM 692 N N . SER A 1 88 ? -3.361 -6.753 -4.698 1.00 96.69 88 SER A N 1
ATOM 693 C CA . SER A 1 88 ? -3.779 -5.348 -4.735 1.00 96.69 88 SER A CA 1
ATOM 694 C C . SER A 1 88 ? -3.260 -4.593 -3.520 1.00 96.69 88 SER A C 1
ATOM 696 O O . SER A 1 88 ? -2.602 -3.576 -3.702 1.00 96.69 88 SER A O 1
ATOM 698 N N . LEU A 1 89 ? -3.476 -5.122 -2.309 1.00 98.00 89 LEU A N 1
ATOM 699 C CA . LEU A 1 89 ? -2.983 -4.510 -1.071 1.00 98.00 89 LEU A CA 1
ATOM 700 C C . LEU A 1 89 ? -1.468 -4.277 -1.132 1.00 98.00 89 LEU A C 1
ATOM 702 O O . LEU A 1 89 ? -1.006 -3.153 -0.951 1.00 98.00 89 LEU A O 1
ATOM 706 N N . MET A 1 90 ? -0.706 -5.317 -1.484 1.00 97.88 90 MET A N 1
ATOM 707 C CA . MET A 1 90 ? 0.752 -5.244 -1.596 1.00 97.88 90 MET A CA 1
ATOM 708 C C . MET A 1 90 ? 1.206 -4.196 -2.625 1.00 97.88 90 MET A C 1
ATOM 710 O O . MET A 1 90 ? 2.193 -3.501 -2.402 1.00 97.88 90 MET A O 1
ATOM 714 N N . LYS A 1 91 ? 0.505 -4.062 -3.762 1.00 97.38 91 LYS A N 1
ATOM 715 C CA . LYS A 1 91 ? 0.875 -3.088 -4.804 1.00 97.38 91 LYS A CA 1
ATOM 716 C C . LYS A 1 91 ? 0.498 -1.661 -4.439 1.00 97.38 91 LYS A C 1
ATOM 718 O O . LYS A 1 91 ? 1.255 -0.760 -4.767 1.00 97.38 91 LYS A O 1
ATOM 723 N N . GLN A 1 92 ? -0.622 -1.456 -3.755 1.00 98.31 92 GLN A N 1
ATOM 724 C CA . GLN A 1 92 ? -0.991 -0.128 -3.270 1.00 98.31 92 GLN A CA 1
ATOM 725 C C . GLN A 1 92 ? 0.005 0.357 -2.215 1.00 98.31 92 GLN A C 1
ATOM 727 O O . GLN A 1 92 ? 0.482 1.479 -2.304 1.00 98.31 92 GLN A O 1
ATOM 732 N N . LEU A 1 93 ? 0.407 -0.513 -1.284 1.00 98.25 93 LEU A N 1
ATOM 733 C CA . LEU A 1 93 ? 1.437 -0.191 -0.290 1.00 98.25 93 LEU A CA 1
ATOM 734 C C . LEU A 1 93 ? 2.810 0.061 -0.923 1.00 98.25 93 LEU A C 1
ATOM 736 O O . LEU A 1 93 ? 3.529 0.947 -0.479 1.00 98.25 93 LEU A O 1
ATOM 740 N N . PHE A 1 94 ? 3.149 -0.658 -1.995 1.00 96.69 94 PHE A N 1
ATOM 741 C CA . PHE A 1 94 ? 4.349 -0.372 -2.781 1.00 96.69 94 PHE A CA 1
ATOM 742 C C . PHE A 1 94 ? 4.312 1.025 -3.413 1.00 96.69 94 PHE A C 1
ATOM 744 O O . PHE A 1 94 ? 5.285 1.761 -3.310 1.00 96.69 94 PHE A O 1
ATOM 751 N N . LEU A 1 95 ? 3.196 1.413 -4.038 1.00 96.69 95 LEU A N 1
ATOM 752 C CA . LEU A 1 95 ? 3.052 2.754 -4.618 1.00 96.69 95 LEU A CA 1
ATOM 753 C C . LEU A 1 95 ? 3.022 3.842 -3.537 1.00 96.69 95 LEU A C 1
ATOM 755 O O . LEU A 1 95 ? 3.558 4.924 -3.746 1.00 96.69 95 LEU A O 1
ATOM 759 N N . ILE A 1 96 ? 2.472 3.549 -2.354 1.00 96.69 96 ILE A N 1
ATOM 760 C CA . ILE A 1 96 ? 2.566 4.461 -1.211 1.00 96.69 96 ILE A CA 1
ATOM 761 C C . ILE A 1 96 ? 4.025 4.698 -0.819 1.00 96.69 96 ILE A C 1
ATOM 763 O O . ILE A 1 96 ? 4.438 5.844 -0.657 1.00 96.69 96 ILE A O 1
ATOM 767 N N . ASP A 1 97 ? 4.801 3.626 -0.668 1.00 92.69 97 ASP A N 1
ATOM 768 C CA . ASP A 1 97 ? 6.190 3.721 -0.227 1.00 92.69 97 ASP A CA 1
ATOM 769 C C . ASP A 1 97 ? 7.063 4.466 -1.251 1.00 92.69 97 ASP A C 1
ATOM 771 O O . ASP A 1 97 ? 7.824 5.363 -0.886 1.00 92.69 97 ASP A O 1
ATOM 775 N N . MET A 1 98 ? 6.894 4.138 -2.536 1.00 85.38 98 MET A N 1
ATOM 776 C CA . MET A 1 98 ? 7.766 4.585 -3.628 1.00 85.38 98 MET A CA 1
ATOM 777 C C . MET A 1 98 ? 7.362 5.923 -4.259 1.00 85.38 98 MET A C 1
ATOM 779 O O . MET A 1 98 ? 8.224 6.602 -4.811 1.00 85.38 98 MET A O 1
ATOM 783 N N . GLU A 1 99 ? 6.078 6.288 -4.219 1.00 89.81 99 GLU A N 1
ATOM 784 C CA . GLU A 1 99 ? 5.549 7.513 -4.842 1.00 89.81 99 GLU A CA 1
ATOM 785 C C . GLU A 1 99 ? 4.973 8.430 -3.758 1.00 89.81 99 GLU A C 1
ATOM 787 O O . GLU A 1 99 ? 5.606 9.407 -3.365 1.00 89.81 99 GLU A O 1
ATOM 792 N N . PHE A 1 100 ? 3.824 8.066 -3.179 1.00 94.56 100 PHE A N 1
ATOM 793 C CA . PHE A 1 100 ? 3.047 8.962 -2.314 1.00 94.56 100 PHE A CA 1
ATOM 794 C C . PHE A 1 100 ? 3.846 9.529 -1.130 1.00 94.56 100 PHE A C 1
ATOM 796 O O . PHE A 1 100 ? 3.811 10.735 -0.878 1.00 94.56 100 PHE A O 1
ATOM 803 N N . SER A 1 101 ? 4.574 8.677 -0.397 1.00 91.44 101 SER A N 1
ATOM 804 C CA . SER A 1 101 ? 5.347 9.099 0.781 1.00 91.44 101 SER A CA 1
ATOM 805 C C . SER A 1 101 ? 6.527 9.999 0.407 1.00 91.44 101 SER A C 1
ATOM 807 O O . SER A 1 101 ? 6.935 10.864 1.187 1.00 91.44 101 SER A O 1
ATOM 809 N N . VAL A 1 102 ? 7.086 9.787 -0.784 1.00 86.44 102 VAL A N 1
ATOM 810 C CA . VAL A 1 102 ? 8.252 10.498 -1.304 1.00 86.44 102 VAL A CA 1
ATOM 811 C C . VAL A 1 102 ? 7.833 11.866 -1.816 1.00 86.44 102 VAL A C 1
ATOM 813 O O . VAL A 1 102 ? 8.398 12.865 -1.368 1.00 86.44 102 VAL A O 1
ATOM 816 N N . ASP A 1 103 ? 6.805 11.911 -2.658 1.00 87.69 103 ASP A N 1
ATOM 817 C CA . ASP A 1 103 ? 6.293 13.135 -3.274 1.00 87.69 103 ASP A CA 1
ATOM 818 C C . ASP A 1 103 ? 5.767 14.113 -2.215 1.00 87.69 103 ASP A C 1
ATOM 820 O O . ASP A 1 103 ? 6.068 15.308 -2.252 1.00 87.69 103 ASP A O 1
ATOM 824 N N . ASN A 1 104 ? 5.095 13.591 -1.184 1.00 88.88 104 ASN A N 1
ATOM 825 C CA . ASN A 1 104 ? 4.599 14.383 -0.056 1.00 88.88 104 ASN A CA 1
ATOM 826 C C . ASN A 1 104 ? 5.626 14.589 1.073 1.00 88.88 104 ASN A C 1
ATOM 828 O O . ASN A 1 104 ? 5.323 15.221 2.090 1.00 88.88 104 ASN A O 1
ATOM 832 N N . LYS A 1 105 ? 6.855 14.072 0.922 1.00 88.00 105 LYS A N 1
ATOM 833 C CA . LYS A 1 105 ? 7.943 14.181 1.914 1.00 88.00 105 LYS A CA 1
ATOM 834 C C . LYS A 1 105 ? 7.530 13.707 3.319 1.00 88.00 105 LYS A C 1
ATOM 836 O O . LYS A 1 105 ? 7.950 14.282 4.323 1.00 88.00 105 LYS A O 1
ATOM 841 N N . ILE A 1 106 ? 6.701 12.668 3.408 1.00 89.12 106 ILE A N 1
ATOM 842 C CA . ILE A 1 106 ? 6.177 12.126 4.671 1.00 89.12 106 ILE A CA 1
ATOM 843 C C . ILE A 1 106 ? 7.188 11.120 5.217 1.00 89.12 106 ILE A C 1
ATOM 845 O O . ILE A 1 106 ? 7.374 10.092 4.572 1.00 89.12 106 ILE A O 1
ATOM 849 N N . PRO A 1 107 ? 7.859 11.342 6.363 1.00 88.06 107 PRO A N 1
ATOM 850 C CA . PRO A 1 107 ? 8.800 10.365 6.914 1.00 88.06 107 PRO A CA 1
ATOM 851 C C . PRO A 1 107 ? 8.131 8.998 7.093 1.00 88.06 107 PRO A C 1
ATOM 853 O O . PRO A 1 107 ? 7.049 8.901 7.668 1.00 88.06 107 PRO A O 1
ATOM 856 N N . SER A 1 108 ? 8.758 7.946 6.567 1.00 88.06 108 SER A N 1
ATOM 857 C CA . SER A 1 108 ? 8.198 6.595 6.556 1.00 88.06 108 SER A CA 1
ATOM 858 C C . SER A 1 108 ? 9.266 5.576 6.914 1.00 88.06 108 SER A C 1
ATOM 860 O O . SER A 1 108 ? 10.405 5.687 6.454 1.00 88.06 108 SER A O 1
ATOM 862 N N . GLU A 1 109 ? 8.871 4.565 7.684 1.00 86.00 109 GLU A N 1
ATOM 863 C CA . GLU A 1 109 ? 9.625 3.319 7.803 1.00 86.00 109 GLU A CA 1
ATOM 864 C C . GLU A 1 109 ? 9.851 2.714 6.407 1.00 86.00 109 GLU A C 1
ATOM 866 O O . GLU A 1 109 ? 9.027 2.896 5.507 1.00 86.00 109 GLU A O 1
ATOM 871 N N . ASN A 1 110 ? 10.978 2.028 6.217 1.00 80.31 110 ASN A N 1
ATOM 872 C CA . ASN A 1 110 ? 11.285 1.334 4.973 1.00 80.31 110 ASN A CA 1
ATOM 873 C C . ASN A 1 110 ? 10.543 -0.008 4.920 1.00 80.31 110 ASN A C 1
ATOM 875 O O . ASN A 1 110 ? 10.639 -0.817 5.841 1.00 80.31 110 ASN A O 1
ATOM 879 N N . PHE A 1 111 ? 9.825 -0.256 3.826 1.00 89.19 111 PHE A N 1
ATOM 880 C CA . PHE A 1 111 ? 9.022 -1.466 3.660 1.00 89.19 111 PHE A CA 1
ATOM 881 C C . PHE A 1 111 ? 9.865 -2.648 3.157 1.00 89.19 111 PHE A C 1
ATOM 883 O O . PHE A 1 111 ? 9.371 -3.770 3.137 1.00 89.19 111 PHE A O 1
ATOM 890 N N . HIS A 1 112 ? 11.114 -2.414 2.736 1.00 85.19 112 HIS A N 1
ATOM 891 C CA . HIS A 1 112 ? 12.047 -3.426 2.227 1.00 85.19 112 HIS A CA 1
ATOM 892 C C . HIS A 1 112 ? 11.473 -4.263 1.071 1.00 85.19 112 HIS A C 1
ATOM 894 O O . HIS A 1 112 ? 11.541 -5.495 1.052 1.00 85.19 112 HIS A O 1
ATOM 900 N N . PHE A 1 113 ? 10.893 -3.595 0.072 1.00 88.31 113 PHE A N 1
ATOM 901 C CA . PHE A 1 113 ? 10.361 -4.285 -1.097 1.00 88.31 113 PHE A CA 1
ATOM 902 C C . PHE A 1 113 ? 11.463 -4.944 -1.934 1.00 88.31 113 PHE A C 1
ATOM 904 O O . PHE A 1 113 ? 12.492 -4.347 -2.238 1.00 88.31 113 PHE A O 1
ATOM 911 N N . PHE A 1 114 ? 11.195 -6.156 -2.421 1.00 82.31 114 PHE A N 1
ATOM 912 C CA . PHE A 1 114 ? 12.073 -6.872 -3.346 1.00 82.31 114 PHE A CA 1
ATOM 913 C C . PHE A 1 114 ? 11.297 -7.534 -4.501 1.00 82.31 114 PHE A C 1
ATOM 915 O O . PHE A 1 114 ? 10.090 -7.775 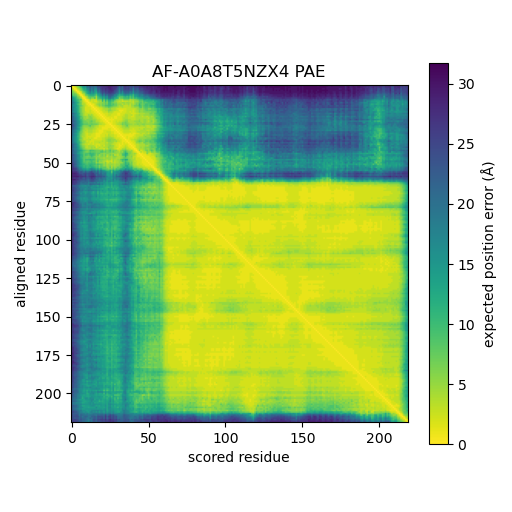-4.400 1.00 82.31 114 PHE A O 1
ATOM 922 N N . PRO A 1 115 ? 11.953 -7.836 -5.642 1.00 86.38 115 PRO A N 1
ATOM 923 C CA . PRO A 1 115 ? 11.320 -8.550 -6.752 1.00 86.38 115 PRO A CA 1
ATOM 924 C C . PRO A 1 115 ? 10.897 -9.976 -6.353 1.00 86.38 115 PRO A C 1
ATOM 926 O O . PRO A 1 115 ? 11.723 -10.746 -5.863 1.00 86.38 115 PRO A O 1
ATOM 929 N N . TYR A 1 116 ? 9.651 -10.370 -6.638 1.00 89.56 116 TYR A N 1
ATOM 930 C CA . TYR A 1 116 ? 9.109 -11.703 -6.327 1.00 89.56 116 TYR A CA 1
ATOM 931 C C . TYR A 1 116 ? 8.123 -12.221 -7.399 1.00 89.56 116 TYR A C 1
ATOM 933 O O . TYR A 1 116 ? 7.964 -11.605 -8.457 1.00 89.56 116 TYR A O 1
ATOM 941 N N . LYS A 1 117 ? 7.443 -13.349 -7.119 1.00 90.12 117 LYS A N 1
ATOM 942 C CA . LYS A 1 117 ? 6.565 -14.108 -8.042 1.00 90.12 117 LYS A CA 1
ATOM 943 C C . LYS A 1 117 ? 5.521 -13.268 -8.774 1.00 90.12 117 LYS A C 1
ATOM 945 O O . LYS A 1 117 ? 5.179 -13.551 -9.919 1.00 90.12 117 LYS A O 1
ATOM 950 N N . TYR A 1 118 ? 5.040 -12.210 -8.125 1.00 92.44 118 TYR A N 1
ATOM 951 C CA . TYR A 1 118 ? 4.045 -11.290 -8.668 1.00 92.44 118 TYR A CA 1
ATOM 952 C C . TYR A 1 118 ? 4.540 -9.841 -8.660 1.00 92.44 118 TYR A C 1
ATOM 954 O O . TYR A 1 118 ? 3.740 -8.919 -8.544 1.00 92.44 118 TYR A O 1
ATOM 962 N N . GLY A 1 119 ? 5.840 -9.586 -8.801 1.00 92.06 119 GLY A N 1
ATOM 963 C CA . GLY A 1 119 ? 6.410 -8.233 -8.752 1.00 92.06 119 GLY A CA 1
ATOM 964 C C . GLY A 1 119 ? 6.907 -7.849 -7.353 1.00 92.06 119 GLY A C 1
ATOM 965 O O . GLY A 1 119 ? 7.290 -8.752 -6.613 1.00 92.06 119 GLY A O 1
ATOM 966 N N . PRO A 1 120 ? 6.847 -6.560 -6.953 1.00 92.75 120 PRO A N 1
ATOM 967 C CA . PRO A 1 120 ? 7.329 -6.126 -5.640 1.00 92.75 120 PRO A CA 1
ATOM 968 C C . PRO A 1 120 ? 6.615 -6.830 -4.486 1.00 92.75 120 PRO A C 1
ATOM 970 O O . PRO A 1 120 ? 5.385 -6.908 -4.473 1.00 92.75 120 PRO A O 1
ATOM 973 N N . PHE A 1 121 ? 7.368 -7.338 -3.527 1.00 94.25 121 PHE A N 1
ATOM 974 C CA . PHE A 1 121 ? 6.843 -7.982 -2.332 1.00 94.25 121 PHE A CA 1
ATOM 975 C C . PHE A 1 121 ? 7.643 -7.528 -1.115 1.00 94.25 121 PHE A C 1
ATOM 977 O O . PHE A 1 121 ? 8.839 -7.287 -1.240 1.00 94.25 121 PHE A O 1
ATOM 984 N N . SER A 1 122 ? 6.977 -7.412 0.028 1.00 95.25 122 SER A N 1
ATOM 985 C CA . SER A 1 122 ? 7.582 -7.075 1.313 1.00 95.25 122 SER A CA 1
ATOM 986 C C . SER A 1 122 ? 7.134 -8.109 2.344 1.00 95.25 122 SER A C 1
ATOM 988 O O . SER A 1 122 ? 5.938 -8.380 2.480 1.00 95.25 122 SER A O 1
ATOM 990 N N . ILE A 1 123 ? 8.099 -8.703 3.050 1.00 92.50 123 ILE A N 1
ATOM 991 C CA . ILE A 1 123 ? 7.827 -9.664 4.130 1.00 92.50 123 ILE A CA 1
ATOM 992 C C . ILE A 1 123 ? 7.287 -8.917 5.353 1.00 92.50 123 ILE A C 1
ATOM 994 O O . ILE A 1 123 ? 6.444 -9.425 6.085 1.00 92.50 123 ILE A O 1
ATOM 998 N N . GLU A 1 124 ? 7.761 -7.698 5.564 1.00 94.06 124 GLU A N 1
ATOM 999 C CA . GLU A 1 124 ? 7.412 -6.792 6.645 1.00 94.06 124 GLU A CA 1
ATOM 1000 C C . GLU A 1 124 ? 5.946 -6.372 6.540 1.00 94.06 124 GLU A C 1
ATOM 1002 O O . GLU A 1 124 ? 5.215 -6.439 7.529 1.00 94.06 124 GLU A O 1
ATOM 1007 N N . VAL A 1 125 ? 5.483 -6.027 5.334 1.00 98.06 125 VAL A N 1
ATOM 1008 C CA . VAL A 1 125 ? 4.064 -5.771 5.054 1.00 98.06 125 VAL A CA 1
ATOM 1009 C C . VAL A 1 125 ? 3.222 -7.014 5.331 1.00 98.06 125 VAL A C 1
ATOM 1011 O O . VAL A 1 125 ? 2.246 -6.919 6.069 1.00 98.06 125 VAL A O 1
ATOM 1014 N N . ASP A 1 126 ? 3.598 -8.176 4.786 1.00 97.38 126 ASP A N 1
ATOM 1015 C CA . ASP A 1 126 ? 2.845 -9.429 4.957 1.00 97.38 126 ASP A CA 1
ATOM 1016 C C . ASP A 1 126 ? 2.706 -9.816 6.442 1.00 97.38 126 ASP A C 1
ATOM 1018 O O . ASP A 1 126 ? 1.603 -10.056 6.940 1.00 97.38 126 ASP A O 1
ATOM 1022 N N . ARG A 1 127 ? 3.812 -9.746 7.196 1.00 97.62 127 ARG A N 1
ATOM 1023 C CA . ARG A 1 127 ? 3.827 -9.966 8.650 1.00 97.62 127 ARG A CA 1
ATOM 1024 C C . ARG A 1 127 ? 2.984 -8.944 9.403 1.00 97.62 127 ARG A C 1
ATOM 1026 O O . ARG A 1 127 ? 2.287 -9.317 10.344 1.00 97.62 127 ARG A O 1
ATOM 1033 N N . THR A 1 128 ? 3.039 -7.671 9.013 1.00 98.56 128 THR A N 1
ATOM 1034 C CA . THR A 1 128 ? 2.274 -6.607 9.679 1.00 98.56 128 THR A CA 1
ATOM 1035 C C . THR A 1 128 ? 0.779 -6.785 9.447 1.00 98.56 128 THR A C 1
ATOM 1037 O O . THR A 1 128 ? 0.009 -6.643 10.390 1.00 98.56 128 THR A O 1
ATOM 1040 N N . VAL A 1 129 ? 0.358 -7.175 8.241 1.00 98.50 129 VAL A N 1
ATOM 1041 C CA . VAL A 1 129 ? -1.041 -7.532 7.954 1.00 98.50 129 VAL A CA 1
ATOM 1042 C C . VAL A 1 129 ? -1.490 -8.695 8.841 1.00 98.50 129 VAL A C 1
ATOM 1044 O O . VAL A 1 129 ? -2.511 -8.576 9.514 1.00 98.50 129 VAL A O 1
ATOM 1047 N N . GLY A 1 130 ? -0.711 -9.781 8.915 1.00 98.19 130 GLY A N 1
ATOM 1048 C CA . GLY A 1 130 ? -1.038 -10.921 9.781 1.00 98.19 130 GLY A CA 1
ATOM 1049 C C . GLY A 1 130 ? -1.111 -10.547 11.267 1.00 98.19 130 GLY A C 1
ATOM 1050 O O . GLY A 1 130 ? -2.002 -11.007 11.979 1.00 98.19 130 GLY A O 1
ATOM 1051 N N . LYS A 1 131 ? -0.223 -9.658 11.727 1.00 98.56 131 LYS A N 1
ATOM 1052 C CA . LYS A 1 131 ? -0.243 -9.134 13.096 1.00 98.56 131 LYS A CA 1
ATOM 1053 C C . LYS A 1 131 ? -1.501 -8.307 13.370 1.00 98.56 131 LYS A C 1
ATOM 1055 O O . LYS A 1 131 ? -2.195 -8.599 14.338 1.00 98.56 131 LYS A O 1
ATOM 1060 N N . LEU A 1 132 ? -1.831 -7.346 12.505 1.00 98.69 132 LEU A N 1
ATOM 1061 C CA . LEU A 1 132 ? -3.040 -6.524 12.635 1.00 98.69 132 LEU A CA 1
ATOM 1062 C C . LEU A 1 132 ? -4.318 -7.376 12.629 1.00 98.69 132 LEU A C 1
ATOM 1064 O O . LEU A 1 132 ? -5.272 -7.049 13.330 1.00 98.69 132 LEU A O 1
ATOM 1068 N N . GLU A 1 133 ? -4.342 -8.462 11.852 1.00 98.44 133 GLU A N 1
ATOM 1069 C CA . GLU A 1 133 ? -5.456 -9.415 11.848 1.00 98.44 133 GLU A CA 1
ATOM 1070 C C . GLU A 1 133 ? -5.537 -10.174 13.180 1.00 98.44 133 GLU A C 1
ATOM 1072 O O . GLU A 1 133 ? -6.610 -10.266 13.770 1.00 98.44 133 GLU A O 1
ATOM 1077 N N . SER A 1 134 ? -4.405 -10.675 13.690 1.00 98.19 134 SER A N 1
ATOM 1078 C CA . SER A 1 134 ? -4.351 -11.389 14.975 1.00 98.19 134 SER A CA 1
ATOM 1079 C C . SER A 1 134 ? -4.693 -10.509 16.181 1.00 98.19 134 SER A C 1
ATOM 1081 O O . SER A 1 134 ? -5.223 -11.004 17.170 1.00 98.19 134 SER A O 1
ATOM 1083 N N . GLU A 1 135 ? -4.418 -9.207 16.084 1.00 98.31 135 GLU A N 1
ATOM 1084 C CA . GLU A 1 135 ? -4.755 -8.193 17.088 1.00 98.31 135 GLU A CA 1
ATOM 1085 C C . GLU A 1 135 ? -6.209 -7.709 16.973 1.00 98.31 135 GLU A C 1
ATOM 1087 O O . GLU A 1 135 ? -6.612 -6.831 17.726 1.00 98.31 135 GLU A O 1
ATOM 1092 N N . GLY A 1 136 ? -6.992 -8.239 16.025 1.00 98.38 136 GLY A N 1
ATOM 1093 C CA . GLY A 1 136 ? -8.391 -7.858 15.840 1.00 98.38 136 GLY A CA 1
ATOM 1094 C C . GLY A 1 136 ? -8.593 -6.480 15.211 1.00 98.38 136 GLY A C 1
ATOM 1095 O O . GLY A 1 136 ? -9.725 -6.022 15.134 1.00 98.38 136 GLY A O 1
ATOM 1096 N N . LEU A 1 137 ? -7.541 -5.818 14.716 1.00 98.50 137 LEU A N 1
ATOM 1097 C CA . LEU A 1 137 ? -7.606 -4.465 14.140 1.00 98.50 137 LEU A CA 1
ATOM 1098 C C . LEU A 1 137 ? -8.052 -4.460 12.674 1.00 98.50 137 LEU A C 1
ATOM 1100 O O . LEU A 1 137 ? -8.629 -3.489 12.182 1.00 98.50 137 LEU A O 1
ATOM 1104 N N . ILE A 1 138 ? -7.775 -5.545 11.957 1.00 98.56 138 ILE A N 1
ATOM 1105 C CA . ILE A 1 138 ? -8.305 -5.774 10.615 1.00 98.56 138 ILE A CA 1
ATOM 1106 C C . ILE A 1 138 ? -8.976 -7.138 10.560 1.00 98.56 138 ILE A C 1
ATOM 1108 O O . ILE A 1 138 ? -8.632 -8.055 11.300 1.00 98.56 138 ILE A O 1
ATOM 1112 N N . LYS A 1 139 ? -9.913 -7.289 9.632 1.00 98.00 139 LYS A N 1
ATOM 1113 C CA . LYS A 1 139 ? -10.561 -8.563 9.334 1.00 98.00 139 LYS A CA 1
ATOM 1114 C C . LYS A 1 139 ? -10.293 -8.938 7.888 1.00 98.00 139 LYS A C 1
ATOM 1116 O O . LYS A 1 139 ? -10.502 -8.117 6.991 1.00 98.00 139 LYS A O 1
ATOM 1121 N N . THR A 1 140 ? -9.891 -10.187 7.658 1.00 97.50 140 THR A N 1
ATOM 1122 C CA . THR A 1 140 ? -9.827 -10.757 6.309 1.00 97.50 140 THR A CA 1
ATOM 1123 C C . THR A 1 140 ? -11.026 -11.663 6.040 1.00 97.50 140 THR A C 1
ATOM 1125 O O . THR A 1 140 ? -11.504 -12.381 6.920 1.00 97.50 140 THR A O 1
ATOM 1128 N N . VAL A 1 141 ? -11.566 -11.606 4.823 1.00 97.62 141 VAL A N 1
ATOM 1129 C CA . VAL A 1 141 ? -12.657 -12.481 4.367 1.00 97.62 141 VAL A CA 1
ATOM 1130 C C . VAL A 1 141 ? -12.289 -13.085 3.017 1.00 97.62 141 VAL A C 1
ATOM 1132 O O . VAL A 1 141 ? -11.751 -12.402 2.150 1.00 97.62 141 VAL A O 1
ATOM 1135 N N . GLY A 1 142 ? -12.611 -14.362 2.810 1.00 96.75 142 GLY A N 1
ATOM 1136 C CA . GLY A 1 142 ? -12.321 -15.082 1.569 1.00 96.75 142 GLY A CA 1
ATOM 1137 C C . GLY A 1 142 ? -11.039 -15.913 1.643 1.00 96.75 142 GLY A C 1
ATOM 1138 O O . GLY A 1 142 ? -10.532 -16.223 2.718 1.00 96.75 142 GLY A O 1
ATOM 1139 N N . ARG A 1 143 ? -10.533 -16.346 0.483 1.00 95.25 143 ARG A N 1
ATOM 1140 C CA . ARG A 1 143 ? -9.360 -17.232 0.422 1.00 95.25 143 ARG A CA 1
ATOM 1141 C C . ARG A 1 143 ? -8.071 -16.424 0.584 1.00 95.25 143 ARG A C 1
ATOM 1143 O O . ARG A 1 143 ? -7.736 -15.660 -0.323 1.00 95.25 143 ARG A O 1
ATOM 1150 N N . LYS A 1 144 ? -7.338 -16.673 1.673 1.00 92.94 144 LYS A N 1
ATOM 1151 C CA . LYS A 1 144 ? -6.052 -16.026 1.977 1.00 92.94 144 LYS A CA 1
ATOM 1152 C C . LYS A 1 144 ? -5.040 -16.116 0.837 1.00 92.94 144 LYS A C 1
ATOM 1154 O O . LYS A 1 144 ? -4.984 -17.120 0.122 1.00 92.94 144 LYS A O 1
ATOM 1159 N N . SER A 1 145 ? -4.256 -15.054 0.681 1.00 89.56 145 SER A N 1
ATOM 1160 C CA . SER A 1 145 ? -3.208 -14.889 -0.329 1.00 89.56 145 SER A CA 1
ATOM 1161 C C . SER A 1 145 ? -3.715 -15.006 -1.772 1.00 89.56 145 SER A C 1
ATOM 1163 O O . SER A 1 145 ? -2.992 -15.450 -2.667 1.00 89.56 145 SER A O 1
ATOM 1165 N N . THR A 1 146 ? -4.967 -14.615 -2.030 1.00 91.75 146 THR A N 1
ATOM 1166 C CA . THR A 1 146 ? -5.552 -14.630 -3.382 1.00 91.75 146 THR A CA 1
ATOM 1167 C C . THR A 1 146 ? -6.224 -13.312 -3.744 1.00 91.75 146 THR A C 1
ATOM 1169 O O . THR A 1 146 ? -6.328 -12.393 -2.938 1.00 91.75 146 THR A O 1
ATOM 1172 N N . ASN A 1 147 ? -6.720 -13.214 -4.978 1.00 90.50 147 ASN A N 1
ATOM 1173 C CA . ASN A 1 147 ? -7.552 -12.098 -5.423 1.00 90.50 147 ASN A CA 1
ATOM 1174 C C . ASN A 1 147 ? -8.974 -12.105 -4.828 1.00 90.50 147 ASN A C 1
ATOM 1176 O O . ASN A 1 147 ? -9.716 -11.157 -5.064 1.00 90.50 147 ASN A O 1
ATOM 1180 N N . LYS A 1 148 ? -9.362 -13.170 -4.110 1.00 94.56 148 LYS A N 1
ATOM 1181 C CA . LYS A 1 148 ? -10.654 -13.283 -3.415 1.00 94.56 148 LYS A CA 1
ATOM 1182 C C . LYS A 1 148 ? -10.587 -12.846 -1.951 1.00 94.56 148 LYS A C 1
ATOM 1184 O O . LYS A 1 148 ? -11.618 -12.850 -1.292 1.00 94.56 148 LYS A O 1
ATOM 1189 N N . GLU A 1 149 ? -9.397 -12.543 -1.444 1.00 97.19 149 GLU A N 1
ATOM 1190 C CA . GLU A 1 149 ? -9.216 -12.026 -0.090 1.00 97.19 149 GLU A CA 1
ATOM 1191 C C . GLU A 1 149 ? -9.674 -10.571 -0.015 1.00 97.19 149 GLU A C 1
ATOM 1193 O O . GLU A 1 149 ? -9.380 -9.780 -0.908 1.00 97.19 149 GLU A O 1
ATOM 1198 N N . LEU A 1 150 ? -10.408 -10.222 1.030 1.00 98.00 150 LEU A N 1
ATOM 1199 C CA . LEU A 1 150 ? -10.953 -8.893 1.270 1.00 98.00 150 LEU A CA 1
ATOM 1200 C C . LEU A 1 150 ? -10.438 -8.401 2.618 1.00 98.00 150 LEU A C 1
ATOM 1202 O O . LEU A 1 150 ? -10.570 -9.125 3.600 1.00 98.00 150 LEU A O 1
ATOM 1206 N N . PHE A 1 151 ? -9.884 -7.192 2.661 1.00 98.38 151 PHE A N 1
ATOM 1207 C CA . PHE A 1 151 ? -9.324 -6.593 3.874 1.00 98.38 151 PHE A CA 1
ATOM 1208 C C . PHE A 1 151 ? -10.220 -5.457 4.364 1.00 98.38 151 PHE A C 1
ATOM 1210 O O . PHE A 1 151 ? -10.478 -4.518 3.610 1.00 98.38 151 PHE A O 1
ATOM 1217 N N . TYR A 1 152 ? -10.661 -5.542 5.616 1.00 98.38 152 TYR A N 1
ATOM 1218 C CA . TYR A 1 152 ? -11.533 -4.570 6.275 1.00 98.38 152 TYR A CA 1
ATOM 1219 C C . TYR A 1 152 ? -10.893 -4.058 7.562 1.00 98.38 152 TYR A C 1
ATOM 1221 O O . TYR A 1 152 ? -10.156 -4.796 8.216 1.00 98.38 152 TYR A O 1
ATOM 1229 N N . LEU A 1 153 ? -11.243 -2.838 7.970 1.00 98.38 153 LEU A N 1
ATOM 1230 C CA . LEU A 1 153 ? -11.098 -2.434 9.368 1.00 98.38 153 LEU A CA 1
ATOM 1231 C C . LEU A 1 153 ? -12.186 -3.108 10.206 1.00 98.38 153 LEU A C 1
ATOM 1233 O O . LEU A 1 153 ? -13.306 -3.311 9.738 1.00 98.38 153 LEU A O 1
ATOM 1237 N N . THR A 1 154 ? -11.848 -3.450 11.441 1.00 98.00 154 THR A N 1
ATOM 1238 C CA . THR A 1 154 ? -12.834 -3.773 12.478 1.00 98.00 154 THR A CA 1
ATOM 1239 C C . THR A 1 154 ? -13.222 -2.508 13.240 1.00 98.00 154 THR A C 1
ATOM 1241 O O . THR A 1 154 ? -12.568 -1.469 13.106 1.00 98.00 154 THR A O 1
ATOM 1244 N N . ASP A 1 155 ? -14.237 -2.605 14.099 1.00 95.81 155 ASP A N 1
ATOM 1245 C CA . ASP A 1 155 ? -14.621 -1.505 14.989 1.00 95.81 155 ASP A CA 1
ATOM 1246 C C . ASP A 1 155 ? -13.464 -1.088 15.915 1.00 95.81 155 ASP A C 1
ATOM 1248 O O . ASP A 1 155 ? -13.210 0.101 16.113 1.00 95.81 155 ASP A O 1
ATOM 1252 N N . GLU A 1 156 ? -12.694 -2.063 16.408 1.00 94.69 156 GLU A N 1
ATOM 1253 C CA . GLU A 1 156 ? -11.484 -1.844 17.213 1.00 94.69 156 GLU A CA 1
ATOM 1254 C C . GLU A 1 156 ? -10.377 -1.154 16.395 1.00 94.69 156 GLU A C 1
ATOM 1256 O O . GLU A 1 156 ? -9.711 -0.224 16.865 1.00 94.69 156 GLU A O 1
ATOM 1261 N N . GLY A 1 157 ? -10.220 -1.555 15.130 1.00 97.69 157 GLY A N 1
ATOM 1262 C CA . GLY A 1 157 ? -9.255 -0.989 14.194 1.00 97.69 157 GLY A CA 1
ATOM 1263 C C . GLY A 1 157 ? -9.528 0.457 13.795 1.00 97.69 157 GLY A C 1
ATOM 1264 O O . GLY A 1 157 ? -8.579 1.218 13.592 1.00 97.69 157 GLY A O 1
ATOM 1265 N N . LEU A 1 158 ? -10.799 0.869 13.712 1.00 97.56 158 LEU A N 1
ATOM 1266 C CA . LEU A 1 158 ? -11.197 2.207 13.251 1.00 97.56 158 LEU A CA 1
ATOM 1267 C C . LEU A 1 158 ? -10.528 3.332 14.049 1.00 97.56 158 LEU A C 1
ATOM 1269 O O . LEU A 1 158 ? -10.090 4.328 13.468 1.00 97.56 158 LEU A O 1
ATOM 1273 N N . GLY A 1 159 ? -10.407 3.180 15.371 1.00 96.12 159 GLY A N 1
ATOM 1274 C CA . GLY A 1 159 ? -9.790 4.190 16.232 1.00 96.12 159 GLY A CA 1
ATOM 1275 C C . GLY A 1 159 ? -8.306 4.406 15.922 1.00 96.12 159 GLY A C 1
ATOM 1276 O O . GLY A 1 159 ? -7.853 5.547 15.786 1.00 96.12 159 GLY A O 1
ATOM 1277 N N . LEU A 1 160 ? -7.544 3.318 15.773 1.00 97.00 160 LEU A N 1
ATOM 1278 C CA . LEU A 1 160 ? -6.124 3.383 15.416 1.00 97.00 160 LEU A CA 1
ATOM 1279 C C . LEU A 1 160 ? -5.924 3.828 13.969 1.00 97.00 160 LEU A C 1
ATOM 1281 O O . LEU A 1 160 ? -5.028 4.623 13.691 1.00 97.00 160 LEU A O 1
ATOM 1285 N N . ALA A 1 161 ? -6.794 3.389 13.067 1.00 98.12 161 ALA A N 1
ATOM 1286 C CA . ALA A 1 161 ? -6.736 3.770 11.669 1.00 98.12 161 ALA A CA 1
ATOM 1287 C C . ALA A 1 161 ? -7.024 5.254 11.454 1.00 98.12 161 ALA A C 1
ATOM 1289 O O . ALA A 1 161 ? -6.295 5.919 10.721 1.00 98.12 161 ALA A O 1
ATOM 1290 N N . LYS A 1 162 ? -7.981 5.820 12.197 1.00 97.81 162 LYS A N 1
ATOM 1291 C CA . LYS A 1 162 ? -8.215 7.265 12.231 1.00 97.81 162 LYS A CA 1
ATOM 1292 C C . LYS A 1 162 ? -6.999 8.028 12.759 1.00 97.81 162 LYS A C 1
ATOM 1294 O O . LYS A 1 162 ? -6.659 9.072 12.208 1.00 97.81 162 LYS A O 1
ATOM 1299 N N . LYS A 1 163 ? -6.325 7.527 13.804 1.00 96.31 163 LYS A N 1
ATOM 1300 C CA . LYS A 1 163 ? -5.084 8.138 14.325 1.00 96.31 163 LYS A CA 1
ATOM 1301 C C . LYS A 1 163 ? -3.966 8.110 13.282 1.00 96.31 163 LYS A C 1
ATOM 1303 O O . LYS A 1 163 ? -3.349 9.144 13.053 1.00 96.31 163 LYS A O 1
ATOM 1308 N N . ALA A 1 164 ? -3.750 6.971 12.626 1.00 97.25 164 ALA A N 1
ATOM 1309 C CA . ALA A 1 164 ? -2.765 6.832 11.557 1.00 97.25 164 ALA A CA 1
ATOM 1310 C C . ALA A 1 164 ? -3.070 7.771 10.380 1.00 97.25 164 ALA A C 1
ATOM 1312 O O . ALA A 1 164 ? -2.207 8.536 9.961 1.00 97.25 164 ALA A O 1
ATOM 1313 N N . TYR A 1 165 ? -4.321 7.796 9.917 1.00 97.38 165 TYR A N 1
ATOM 1314 C CA . TYR A 1 165 ? -4.773 8.692 8.854 1.00 97.38 165 TYR A CA 1
ATOM 1315 C C . TYR A 1 165 ? -4.641 10.172 9.239 1.00 97.38 165 TYR A C 1
ATOM 1317 O O . TYR A 1 165 ? -4.348 11.013 8.397 1.00 97.38 165 TYR A O 1
ATOM 1325 N N . ASN A 1 166 ? -4.805 10.515 10.520 1.00 95.88 166 ASN A N 1
ATOM 1326 C CA . ASN A 1 166 ? -4.650 11.882 11.017 1.00 95.88 166 ASN A CA 1
ATOM 1327 C C . ASN A 1 166 ? -3.207 12.385 11.104 1.00 95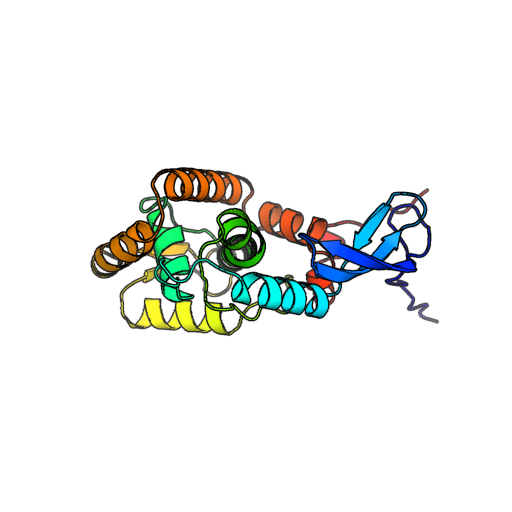.88 166 ASN A C 1
ATOM 1329 O O . ASN A 1 166 ? -3.032 13.589 11.277 1.00 95.88 166 ASN A O 1
ATOM 1333 N N . LYS A 1 167 ? -2.201 11.522 10.920 1.00 94.06 167 LYS A N 1
ATOM 1334 C CA . LYS A 1 167 ? -0.812 11.962 10.710 1.00 94.06 167 LYS A CA 1
ATOM 1335 C C . LYS A 1 167 ? -0.632 12.698 9.373 1.00 94.06 167 LYS A C 1
ATOM 1337 O O . LYS A 1 167 ? 0.304 13.481 9.218 1.00 94.06 167 LYS A O 1
ATOM 1342 N N . LEU A 1 168 ? -1.539 12.460 8.424 1.00 95.31 168 LEU A N 1
ATOM 1343 C CA . LEU A 1 168 ? -1.567 13.115 7.121 1.00 95.31 168 LEU A CA 1
ATOM 1344 C C . LEU A 1 168 ? -2.256 14.485 7.204 1.00 95.31 168 LEU A C 1
ATOM 1346 O O . LEU A 1 168 ? -3.275 14.660 7.888 1.00 95.31 168 LEU A O 1
ATOM 1350 N N . LYS A 1 169 ? -1.722 15.453 6.461 1.00 95.44 169 LYS A N 1
ATOM 1351 C CA . LYS A 1 169 ? -2.343 16.764 6.246 1.00 95.44 169 LYS A CA 1
ATOM 1352 C C . LYS A 1 169 ? -3.618 16.643 5.398 1.00 95.44 169 LYS A C 1
ATOM 1354 O O . LYS A 1 169 ? -3.809 15.632 4.721 1.00 95.44 169 LYS A O 1
ATOM 1359 N N . PRO A 1 170 ? -4.511 17.648 5.417 1.00 96.62 170 PRO A N 1
ATOM 1360 C CA . PRO A 1 170 ? -5.745 17.619 4.632 1.00 96.62 170 PRO A CA 1
ATOM 1361 C C . PRO A 1 170 ? -5.538 17.330 3.136 1.00 96.62 170 PRO A C 1
ATOM 1363 O O . PRO A 1 170 ? -6.270 16.521 2.573 1.00 96.62 170 PRO A O 1
ATOM 1366 N N . GLU A 1 171 ? -4.527 17.928 2.507 1.00 96.94 171 GLU A N 1
ATOM 1367 C CA . GLU A 1 171 ? -4.196 17.715 1.096 1.00 96.94 171 GLU A CA 1
ATOM 1368 C C . GLU A 1 171 ? -3.719 16.281 0.811 1.00 96.94 171 GLU A C 1
ATOM 1370 O O . GLU A 1 171 ? -4.210 15.641 -0.117 1.00 96.94 171 GLU A O 1
ATOM 1375 N N . GLU A 1 172 ? -2.863 15.733 1.675 1.00 96.81 172 GLU A N 1
ATOM 1376 C CA . GLU A 1 172 ? -2.349 14.358 1.594 1.00 96.81 172 GLU A CA 1
ATOM 1377 C C . GLU A 1 172 ? -3.475 13.332 1.778 1.00 96.81 172 GLU A C 1
ATOM 1379 O O . GLU A 1 172 ? -3.513 12.304 1.107 1.00 96.81 172 GLU A O 1
ATOM 1384 N N . LYS A 1 173 ? -4.436 13.617 2.666 1.00 98.06 173 LYS A N 1
ATOM 1385 C CA . LYS A 1 173 ? -5.633 12.787 2.867 1.00 98.06 173 LYS A CA 1
ATOM 1386 C C . LYS A 1 173 ? -6.483 12.719 1.601 1.00 98.06 173 LYS A C 1
ATOM 1388 O O . LYS A 1 173 ? -6.877 11.631 1.185 1.00 98.06 173 LYS A O 1
ATOM 1393 N N . LEU A 1 174 ? -6.757 13.873 0.989 1.00 97.81 174 LEU A N 1
ATOM 1394 C CA . LEU A 1 174 ? -7.534 13.952 -0.251 1.00 97.81 174 LEU A CA 1
ATOM 1395 C C . LEU A 1 174 ? -6.831 13.217 -1.397 1.00 97.81 174 LEU A C 1
ATOM 1397 O O . LEU A 1 174 ? -7.476 12.478 -2.143 1.00 97.81 174 LEU A O 1
ATOM 1401 N N . GLU A 1 175 ? -5.515 13.380 -1.514 1.00 98.25 175 GLU A N 1
ATOM 1402 C CA . GLU A 1 175 ? -4.715 12.676 -2.511 1.00 98.25 175 GLU A CA 1
ATOM 1403 C C . GLU A 1 175 ? -4.710 11.159 -2.275 1.00 98.25 175 GLU A C 1
ATOM 1405 O O . GLU A 1 175 ? -5.019 10.406 -3.199 1.00 98.25 175 GLU A O 1
ATOM 1410 N N . LEU A 1 176 ? -4.452 10.695 -1.045 1.00 98.25 176 LEU A N 1
ATOM 1411 C CA . LEU A 1 176 ? -4.457 9.267 -0.714 1.00 98.25 176 LEU A CA 1
ATOM 1412 C C . LEU A 1 176 ? -5.824 8.632 -0.993 1.00 98.25 176 LEU A C 1
ATOM 1414 O O . LEU A 1 176 ? -5.896 7.538 -1.553 1.00 98.25 176 LEU A O 1
ATOM 1418 N N . GLN A 1 177 ? -6.913 9.323 -0.649 1.00 97.94 177 GLN A N 1
ATOM 1419 C CA . GLN A 1 177 ? -8.271 8.862 -0.930 1.00 97.94 177 GLN A CA 1
ATOM 1420 C C . GLN A 1 177 ? -8.535 8.745 -2.439 1.00 97.94 177 GLN A C 1
ATOM 1422 O O . GLN A 1 177 ? -9.142 7.767 -2.890 1.00 97.94 177 GLN A O 1
ATOM 1427 N N . LYS A 1 178 ? -8.064 9.715 -3.232 1.00 98.00 178 LYS A N 1
ATOM 1428 C CA . LYS A 1 178 ? -8.172 9.680 -4.694 1.00 98.00 178 LYS A CA 1
ATOM 1429 C C . LYS A 1 178 ? -7.371 8.515 -5.279 1.00 98.00 178 LYS A C 1
ATOM 1431 O O . LYS A 1 178 ? -7.939 7.707 -6.010 1.00 98.00 178 LYS A O 1
ATOM 1436 N N . LEU A 1 179 ? -6.104 8.371 -4.890 1.00 97.56 179 LEU A N 1
ATOM 1437 C CA . LEU A 1 179 ? -5.242 7.266 -5.315 1.00 97.56 179 LEU A CA 1
ATOM 1438 C C . LEU A 1 179 ? -5.858 5.909 -4.965 1.00 97.56 179 LEU A C 1
ATOM 1440 O O . LEU A 1 179 ? -5.962 5.039 -5.827 1.00 97.56 179 LEU A O 1
ATOM 1444 N N . ARG A 1 180 ? -6.359 5.748 -3.733 1.00 97.25 180 ARG A N 1
ATOM 1445 C CA . ARG A 1 180 ? -7.068 4.541 -3.289 1.00 97.25 180 ARG A CA 1
ATOM 1446 C C . ARG A 1 180 ? -8.225 4.188 -4.223 1.00 97.25 180 ARG A C 1
ATOM 1448 O O . ARG A 1 180 ? -8.375 3.026 -4.599 1.00 97.25 180 ARG A O 1
ATOM 1455 N N . LYS A 1 181 ? -9.038 5.180 -4.597 1.00 97.00 181 LYS A N 1
ATOM 1456 C CA . LYS A 1 181 ? -10.183 4.999 -5.500 1.00 97.00 181 LYS A CA 1
ATOM 1457 C C . LYS A 1 181 ? -9.741 4.586 -6.900 1.00 97.00 181 LYS A C 1
ATOM 1459 O O . LYS A 1 181 ? -10.287 3.627 -7.443 1.00 97.00 181 LYS A O 1
ATOM 1464 N N . ASP A 1 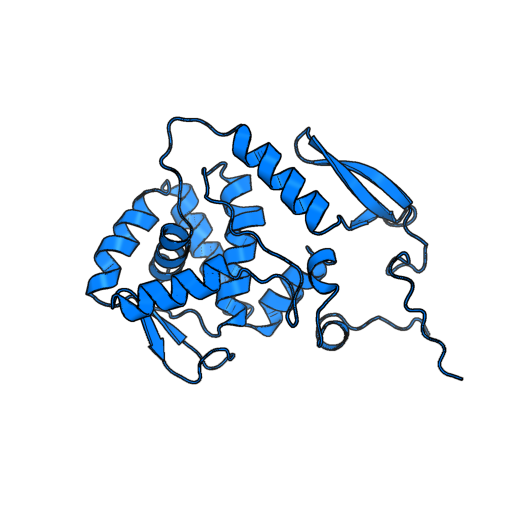182 ? -8.744 5.266 -7.451 1.00 96.50 182 ASP A N 1
ATOM 1465 C CA . ASP A 1 182 ? -8.224 4.991 -8.791 1.00 96.50 182 ASP A CA 1
ATOM 1466 C C . ASP A 1 182 ? -7.607 3.580 -8.856 1.00 96.50 182 ASP A C 1
ATOM 1468 O O . ASP A 1 182 ? -7.874 2.803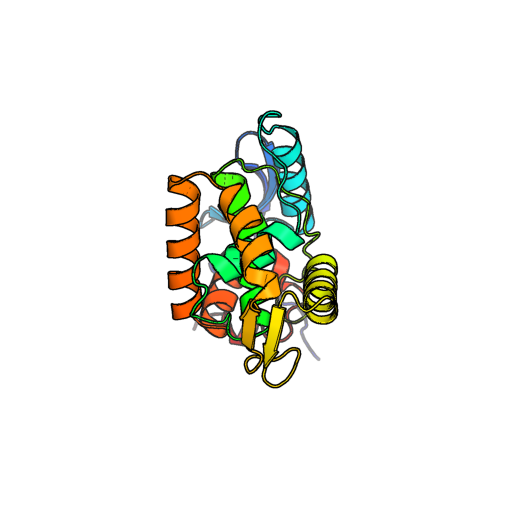 -9.776 1.00 96.50 182 ASP A O 1
ATOM 1472 N N . TRP A 1 183 ? -6.851 3.189 -7.828 1.00 96.56 183 TRP A N 1
ATOM 1473 C CA . TRP A 1 183 ? -6.258 1.856 -7.712 1.00 96.56 183 TRP A CA 1
ATOM 1474 C C . TRP A 1 183 ? -7.293 0.737 -7.581 1.00 96.56 183 TRP A C 1
ATOM 1476 O O . TRP A 1 183 ? -7.107 -0.337 -8.160 1.00 96.56 183 TRP A O 1
ATOM 1486 N N . ASP A 1 184 ? -8.391 0.970 -6.863 1.00 94.44 184 ASP A N 1
ATOM 1487 C CA . ASP A 1 184 ? -9.484 0.000 -6.773 1.00 94.44 184 ASP A CA 1
ATOM 1488 C C . ASP A 1 184 ? -10.208 -0.192 -8.104 1.00 94.44 184 ASP A C 1
ATOM 1490 O O . ASP A 1 184 ? -10.553 -1.324 -8.455 1.00 94.44 184 ASP A O 1
ATOM 1494 N N . GLN A 1 185 ? -10.380 0.881 -8.880 1.00 94.75 185 GLN A N 1
ATOM 1495 C CA . GLN A 1 185 ? -10.980 0.813 -10.214 1.00 94.75 185 GLN A CA 1
ATOM 1496 C C . GLN A 1 185 ? -10.109 0.039 -11.212 1.00 94.75 185 GLN A C 1
ATOM 1498 O O . GLN A 1 185 ? -10.638 -0.679 -12.061 1.00 94.75 185 GLN A O 1
ATOM 1503 N N . LEU A 1 186 ? -8.779 0.120 -11.091 1.00 92.50 186 LEU A N 1
ATOM 1504 C CA . LEU A 1 186 ? -7.858 -0.696 -11.892 1.00 92.50 186 LEU A CA 1
ATOM 1505 C C . LEU A 1 186 ? -7.992 -2.201 -11.598 1.00 92.50 186 LEU A C 1
ATOM 1507 O O . LEU A 1 186 ? -7.735 -3.043 -12.469 1.00 92.50 186 LEU A O 1
ATOM 1511 N N . GLY A 1 187 ? -8.343 -2.547 -10.358 1.00 89.19 187 GLY A N 1
ATOM 1512 C CA . GLY A 1 187 ? -8.382 -3.915 -9.860 1.00 89.19 187 GLY A CA 1
ATOM 1513 C C . GLY A 1 187 ? -7.009 -4.614 -9.846 1.00 89.19 187 GLY A C 1
ATOM 1514 O O . GLY A 1 187 ? -5.990 -4.047 -10.255 1.00 89.19 187 GLY A O 1
ATOM 1515 N N . PRO A 1 188 ? -6.952 -5.897 -9.429 1.00 87.75 188 PRO A N 1
ATOM 1516 C CA . PRO A 1 188 ? -5.685 -6.597 -9.198 1.00 87.75 188 PRO A CA 1
ATOM 1517 C C . PRO A 1 188 ? -4.778 -6.687 -10.431 1.00 87.75 188 PRO A C 1
ATOM 1519 O O . PRO A 1 188 ? -3.561 -6.571 -10.321 1.00 87.75 188 PRO A O 1
ATOM 1522 N N . LYS A 1 189 ? -5.355 -6.890 -11.624 1.00 89.94 189 LYS A N 1
ATOM 1523 C CA . LYS A 1 189 ? -4.580 -6.959 -12.874 1.00 89.94 189 LYS A CA 1
ATOM 1524 C C . LYS A 1 189 ? -4.096 -5.579 -13.322 1.00 89.94 189 LYS A C 1
ATOM 1526 O O . LYS A 1 189 ? -2.970 -5.475 -13.802 1.00 89.94 189 LYS A O 1
ATOM 1531 N N . GLY A 1 190 ? -4.930 -4.546 -13.189 1.00 91.50 190 GLY A N 1
ATOM 1532 C CA . GLY A 1 190 ? -4.601 -3.193 -13.631 1.00 91.50 190 GLY A CA 1
ATOM 1533 C C . GLY A 1 190 ? -3.487 -2.580 -12.791 1.00 91.50 190 GLY A C 1
ATOM 1534 O O . GLY A 1 190 ? -2.488 -2.134 -13.353 1.00 91.50 190 GLY A O 1
ATOM 1535 N N . ILE A 1 191 ? -3.587 -2.661 -11.460 1.00 94.12 191 ILE A N 1
ATOM 1536 C CA . ILE A 1 191 ? -2.536 -2.142 -10.575 1.00 94.12 191 ILE A CA 1
ATOM 1537 C C . ILE A 1 191 ? -1.223 -2.916 -10.729 1.00 94.12 191 ILE A C 1
ATOM 1539 O O . ILE A 1 191 ? -0.140 -2.337 -10.739 1.00 94.12 191 ILE A O 1
ATOM 1543 N N . LEU A 1 192 ? -1.303 -4.231 -10.941 1.00 92.81 192 LEU A N 1
ATOM 1544 C CA . LEU A 1 192 ? -0.123 -5.040 -11.213 1.00 92.81 192 LEU A CA 1
ATOM 1545 C C . LEU A 1 192 ? 0.568 -4.611 -12.513 1.00 92.81 192 LEU A C 1
ATOM 1547 O O . LEU A 1 192 ? 1.792 -4.499 -12.555 1.00 92.81 192 LEU A O 1
ATOM 1551 N N . LYS A 1 193 ? -0.212 -4.345 -13.566 1.00 91.00 193 LYS A N 1
ATOM 1552 C CA . LYS A 1 193 ? 0.301 -3.843 -14.842 1.00 91.00 193 LYS A CA 1
ATOM 1553 C C . LYS A 1 193 ? 0.941 -2.464 -14.688 1.00 91.00 193 LYS A C 1
ATOM 1555 O O . LYS A 1 193 ? 2.027 -2.268 -15.226 1.00 91.00 193 LYS A O 1
ATOM 1560 N N . LEU A 1 194 ? 0.311 -1.556 -13.939 1.00 89.50 194 LEU A N 1
ATOM 1561 C CA . LEU A 1 194 ? 0.857 -0.233 -13.619 1.00 89.50 194 LEU A CA 1
ATOM 1562 C C . LEU A 1 194 ? 2.251 -0.362 -12.991 1.00 89.50 194 LEU A C 1
ATOM 1564 O O . LEU A 1 194 ? 3.229 0.156 -13.529 1.00 89.50 194 LEU A O 1
ATOM 1568 N N . VAL A 1 195 ? 2.361 -1.170 -11.934 1.00 91.25 195 VAL A N 1
ATOM 1569 C CA . VAL A 1 195 ? 3.638 -1.447 -11.265 1.00 91.25 195 VAL A CA 1
ATOM 1570 C C . VAL A 1 195 ? 4.654 -2.062 -12.226 1.00 91.25 195 VAL A C 1
ATOM 1572 O O . VAL A 1 195 ? 5.820 -1.693 -12.205 1.00 91.25 195 VAL A O 1
ATOM 1575 N N . TYR A 1 196 ? 4.255 -2.986 -13.102 1.00 89.44 196 TYR A N 1
ATOM 1576 C CA . TYR A 1 196 ? 5.209 -3.630 -14.010 1.00 89.44 196 TYR A CA 1
ATOM 1577 C C . TYR A 1 196 ? 5.739 -2.675 -15.086 1.00 89.44 196 TYR A C 1
ATOM 1579 O O . TYR A 1 196 ? 6.863 -2.860 -15.553 1.00 89.44 196 TYR A O 1
ATOM 1587 N N . ILE A 1 197 ? 4.939 -1.690 -15.507 1.00 83.19 197 ILE A N 1
ATOM 1588 C CA . ILE A 1 197 ? 5.338 -0.698 -16.511 1.00 83.19 197 ILE A CA 1
ATOM 1589 C C . ILE A 1 197 ? 6.311 0.307 -15.897 1.00 83.19 197 ILE A C 1
ATOM 1591 O O . ILE A 1 197 ? 7.358 0.568 -16.496 1.00 83.19 197 ILE A O 1
ATOM 1595 N N . ASN A 1 198 ? 5.986 0.816 -14.708 1.00 81.94 198 ASN A N 1
ATOM 1596 C CA . ASN A 1 198 ? 6.744 1.885 -14.054 1.00 81.94 198 ASN A CA 1
ATOM 1597 C C . ASN A 1 198 ? 7.965 1.344 -13.294 1.00 81.94 198 ASN A C 1
ATOM 1599 O O . ASN A 1 198 ? 9.023 1.962 -13.279 1.00 81.94 198 ASN A O 1
ATOM 1603 N N . TYR A 1 199 ? 7.859 0.129 -12.752 1.00 83.50 199 TYR A N 1
ATOM 1604 C CA . TYR A 1 199 ? 8.863 -0.509 -11.900 1.00 83.50 199 TYR A CA 1
ATOM 1605 C C . TYR A 1 199 ? 9.258 -1.887 -12.434 1.00 83.50 199 TYR A C 1
ATOM 1607 O O . TYR A 1 199 ? 9.313 -2.888 -11.710 1.00 83.50 199 TYR A O 1
ATOM 1615 N N . ARG A 1 200 ? 9.620 -1.939 -13.723 1.00 79.88 200 ARG A N 1
ATOM 1616 C CA . ARG A 1 200 ? 10.176 -3.137 -14.386 1.00 79.88 200 ARG A CA 1
ATOM 1617 C C . ARG A 1 200 ? 11.221 -3.925 -13.582 1.00 79.88 200 ARG A C 1
ATOM 1619 O O . ARG A 1 200 ? 11.192 -5.154 -13.688 1.00 79.88 200 ARG A O 1
ATOM 1626 N N . PRO A 1 201 ? 12.119 -3.320 -12.785 1.00 80.38 201 PRO A N 1
ATOM 1627 C CA . PRO A 1 201 ? 13.150 -4.069 -12.055 1.00 80.38 201 PRO A CA 1
ATOM 1628 C C . PRO A 1 201 ? 12.559 -5.049 -11.044 1.00 80.38 201 PRO A C 1
ATOM 1630 O O . PRO A 1 201 ? 13.083 -6.145 -10.849 1.00 80.38 201 PRO A O 1
ATOM 1633 N N . 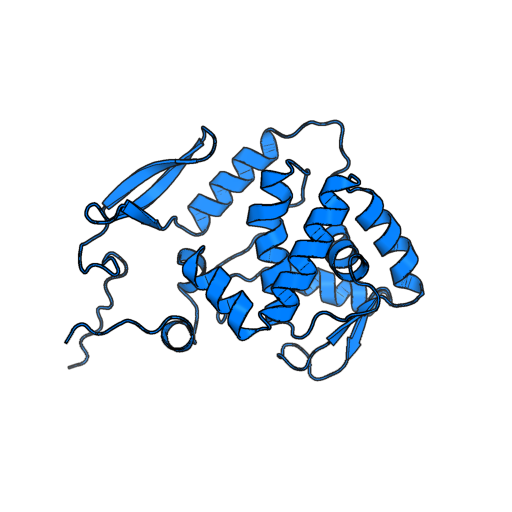PHE A 1 202 ? 11.401 -4.710 -10.479 1.00 82.06 202 PHE A N 1
ATOM 1634 C CA . PHE A 1 202 ? 10.678 -5.572 -9.555 1.00 82.06 202 PHE A CA 1
ATOM 1635 C C . PHE A 1 202 ? 9.967 -6.743 -10.240 1.00 82.06 202 PHE A C 1
ATOM 1637 O O . PHE A 1 202 ? 9.472 -7.641 -9.565 1.00 82.06 202 PHE A O 1
ATOM 1644 N N . THR A 1 203 ? 9.959 -6.796 -11.575 1.00 85.56 203 THR A N 1
ATOM 1645 C CA . THR A 1 203 ? 9.375 -7.902 -12.353 1.00 85.56 203 THR A CA 1
ATOM 1646 C C . THR A 1 203 ? 10.357 -9.042 -12.625 1.00 85.56 203 THR A C 1
ATOM 1648 O O . THR A 1 203 ? 9.951 -10.049 -13.198 1.00 85.56 203 THR A O 1
ATOM 1651 N N . LYS A 1 204 ? 11.635 -8.919 -12.226 1.00 79.50 204 LYS A N 1
ATOM 1652 C CA . LYS A 1 204 ? 12.699 -9.892 -12.552 1.00 79.50 204 LYS A CA 1
ATOM 1653 C C . LYS A 1 204 ? 12.387 -11.332 -12.122 1.00 79.50 204 LYS A C 1
ATOM 1655 O O . LYS A 1 204 ? 12.754 -12.253 -12.838 1.00 79.50 204 LYS A O 1
ATOM 1660 N N . LYS A 1 205 ? 11.700 -11.522 -10.990 1.00 82.81 205 LYS A N 1
ATOM 1661 C CA . LYS A 1 205 ? 11.295 -12.845 -10.473 1.00 82.81 205 LYS A CA 1
ATOM 1662 C C . LYS A 1 205 ? 9.816 -13.171 -10.728 1.00 82.81 205 LYS A C 1
ATOM 1664 O O . LYS A 1 205 ? 9.287 -14.097 -10.121 1.00 82.81 205 LYS A O 1
ATOM 1669 N N . SER A 1 206 ? 9.131 -12.387 -11.564 1.00 88.00 206 SER A N 1
ATOM 1670 C CA . SER A 1 206 ? 7.700 -12.574 -11.799 1.00 88.00 206 SER A CA 1
ATOM 1671 C C . SER A 1 206 ? 7.431 -13.773 -12.706 1.00 88.00 206 SER A C 1
ATOM 1673 O O . SER A 1 206 ? 7.935 -13.837 -13.824 1.00 88.00 206 SER A O 1
ATOM 1675 N N . GLU A 1 207 ? 6.564 -14.675 -12.249 1.00 90.38 207 GLU A N 1
ATOM 1676 C CA . GLU A 1 207 ? 6.143 -15.886 -12.971 1.00 90.38 207 GLU A CA 1
ATOM 1677 C C . GLU A 1 207 ? 5.074 -15.588 -14.040 1.00 90.38 207 GLU A C 1
ATOM 1679 O O . GLU A 1 207 ? 4.758 -16.428 -14.881 1.00 90.38 207 GLU A O 1
ATOM 1684 N N . ILE A 1 208 ? 4.487 -14.385 -14.013 1.00 87.25 208 ILE A N 1
ATOM 1685 C CA . ILE A 1 208 ? 3.382 -13.988 -14.901 1.00 87.25 208 ILE A CA 1
ATOM 1686 C C . ILE A 1 208 ? 3.676 -12.728 -15.716 1.00 87.25 208 ILE A C 1
ATOM 1688 O O . ILE A 1 208 ? 2.763 -12.169 -16.326 1.00 87.25 208 ILE A O 1
ATOM 1692 N N . LYS A 1 209 ? 4.934 -12.276 -15.750 1.00 84.25 209 LYS A N 1
ATOM 1693 C CA . LYS A 1 209 ? 5.364 -11.055 -16.448 1.00 84.25 209 LYS A CA 1
ATOM 1694 C C . LYS A 1 209 ? 4.821 -10.953 -17.870 1.00 84.25 209 LYS A C 1
ATOM 1696 O O . LYS A 1 209 ? 4.159 -9.966 -18.188 1.00 84.25 209 LYS A O 1
ATOM 1701 N N . ASP A 1 210 ? 5.018 -11.992 -18.673 1.00 82.38 210 ASP A N 1
ATOM 1702 C CA . ASP A 1 210 ? 4.657 -11.987 -20.095 1.00 82.38 210 ASP A CA 1
ATOM 1703 C C . ASP A 1 210 ? 3.141 -11.983 -20.329 1.00 82.38 210 ASP A C 1
ATOM 1705 O O . ASP A 1 210 ? 2.667 -11.528 -21.367 1.00 82.38 210 ASP A O 1
ATOM 1709 N N . LYS A 1 211 ? 2.357 -12.434 -19.341 1.00 84.50 211 LYS A N 1
ATOM 1710 C CA . LYS A 1 211 ? 0.888 -12.363 -19.379 1.00 84.50 211 LYS A CA 1
ATOM 1711 C C . LYS A 1 211 ? 0.371 -10.958 -19.061 1.00 84.50 211 LYS A C 1
ATOM 1713 O O . LYS A 1 211 ? -0.725 -10.604 -19.484 1.00 84.50 211 LYS A O 1
ATOM 1718 N N . ILE A 1 212 ? 1.127 -10.177 -18.288 1.00 84.94 212 ILE A N 1
ATOM 1719 C CA . ILE A 1 212 ? 0.733 -8.840 -17.820 1.00 84.94 212 ILE A CA 1
ATOM 1720 C C . ILE A 1 212 ? 1.238 -7.743 -18.764 1.00 84.94 212 ILE A C 1
ATOM 1722 O O . ILE A 1 212 ? 0.495 -6.814 -19.089 1.00 84.94 212 ILE A O 1
ATOM 1726 N N . ILE A 1 213 ? 2.481 -7.860 -19.233 1.00 81.00 213 ILE A N 1
ATOM 1727 C CA . ILE A 1 213 ? 3.070 -6.992 -20.256 1.00 81.00 213 ILE A CA 1
ATOM 1728 C C . ILE A 1 213 ? 3.548 -7.884 -21.404 1.00 81.00 213 ILE A C 1
ATOM 1730 O O . ILE A 1 213 ? 4.712 -8.292 -21.409 1.00 81.00 213 ILE A O 1
ATOM 1734 N N . PRO A 1 214 ? 2.673 -8.198 -22.376 1.00 68.56 214 PRO A N 1
ATOM 1735 C CA . PRO A 1 214 ? 3.073 -9.005 -23.512 1.00 68.56 214 PRO A CA 1
ATOM 1736 C C . PRO A 1 214 ? 4.178 -8.300 -24.296 1.00 68.56 214 PRO A C 1
ATOM 1738 O O . PRO A 1 214 ? 4.072 -7.119 -24.642 1.00 68.56 214 PRO A O 1
ATOM 1741 N N . ILE A 1 215 ? 5.247 -9.040 -24.584 1.00 59.78 215 ILE A N 1
ATOM 1742 C CA . ILE A 1 215 ? 6.299 -8.600 -25.496 1.00 59.78 215 ILE A CA 1
ATOM 1743 C C . ILE A 1 215 ? 5.645 -8.477 -26.874 1.00 59.78 215 ILE A C 1
ATOM 1745 O O . ILE A 1 215 ? 5.212 -9.476 -27.450 1.00 59.78 215 ILE A O 1
ATOM 1749 N N . ARG A 1 216 ? 5.541 -7.256 -27.412 1.00 52.31 216 ARG A N 1
ATOM 1750 C CA . ARG A 1 216 ? 5.167 -7.076 -28.819 1.00 52.31 216 ARG A CA 1
ATOM 1751 C C . ARG A 1 216 ? 6.266 -7.722 -29.663 1.00 52.31 216 ARG A C 1
ATOM 1753 O O . ARG A 1 216 ? 7.342 -7.146 -29.797 1.00 52.31 216 ARG A O 1
ATOM 1760 N N . LYS A 1 217 ? 6.007 -8.911 -30.216 1.00 40.88 217 LYS A N 1
ATOM 1761 C CA . LYS A 1 217 ? 6.812 -9.434 -31.323 1.00 40.88 217 LYS A CA 1
ATOM 1762 C C . LYS A 1 217 ? 6.618 -8.464 -32.486 1.00 40.88 217 LYS A C 1
ATOM 1764 O O . LYS A 1 217 ? 5.485 -8.249 -32.911 1.00 40.88 217 LYS A O 1
ATOM 1769 N N . ARG A 1 218 ? 7.697 -7.821 -32.935 1.00 45.81 218 ARG A N 1
ATOM 1770 C CA . ARG A 1 218 ? 7.682 -7.151 -34.237 1.00 45.81 218 ARG A CA 1
ATOM 1771 C C . ARG A 1 218 ? 7.482 -8.242 -35.289 1.00 45.81 218 ARG A C 1
ATOM 1773 O O . ARG A 1 218 ? 8.170 -9.261 -35.219 1.00 45.81 218 ARG A O 1
ATOM 1780 N N . ALA A 1 219 ? 6.480 -8.048 -36.143 1.00 39.94 219 ALA A N 1
ATOM 1781 C CA . ALA A 1 219 ? 6.379 -8.752 -37.414 1.00 39.94 219 ALA A CA 1
ATOM 1782 C C . ALA A 1 219 ? 7.508 -8.280 -38.336 1.00 39.94 219 ALA A C 1
ATOM 1784 O O . ALA A 1 219 ? 7.912 -7.100 -38.183 1.00 39.94 219 ALA A O 1
#

Solvent-accessible surface area (backbone atoms only — not comparable to full-atom values): 12269 Å² total; per-residue (Å²): 136,85,84,85,73,85,62,86,48,52,36,98,87,74,40,65,38,42,85,39,78,43,73,55,96,87,41,80,34,59,25,36,31,18,83,87,77,66,55,71,42,50,42,57,64,40,48,49,53,50,52,54,59,55,60,75,73,49,74,86,89,56,79,66,38,44,70,66,32,52,59,31,20,61,45,47,57,42,61,94,55,57,50,56,7,47,66,33,51,49,48,52,52,46,45,37,64,72,41,55,32,54,80,69,57,47,48,60,60,84,61,71,68,41,53,26,59,84,18,61,42,35,69,59,55,54,50,46,53,54,48,37,39,74,69,50,30,28,44,79,44,70,52,79,88,29,73,61,16,32,44,36,66,29,82,71,16,46,62,57,13,50,54,36,39,61,75,46,52,75,68,54,45,54,50,52,33,49,51,53,51,56,47,59,73,45,34,53,67,41,45,50,36,51,47,45,70,79,41,48,44,20,35,77,50,27,80,52,47,61,81,64,57,63,77,80,77,78,130

Mean predicted aligned error: 9.3 Å

Nearest PDB structures (foldseek):
  5e1w-assembly1_A  TM=4.241E-01  e=9.028E-03  Dehalococcoides mccartyi CBDB1
  4l9n-assembly1_A  TM=4.665E-01  e=4.637E-02  Staphylococcus aureus
  2f2e-assembly1_A  TM=7.768E-01  e=5.112E-01  Pseudomonas aeruginosa
  7ane-assembly1_Ap  TM=5.144E-01  e=1.814E-01  Leishmania major
  5zr1-assembly1_A  TM=4.810E-01  e=3.305E-01  Saccharomyces cerevisiae S288C

Radius of gyration: 18.54 Å; Cα contacts (8 Å, |Δi|>4): 345; chains: 1; bounding box: 41×45×55 Å

Foldseek 3Di:
DDDDDPPPQADLVGAGFDWDFDQDPNDTFTWGAGPPPRDTAGAPVSLLVVLVVLLVPADPPADEQELLLVLLQLCLLCQVFWQFAPLLSQLLSVCCSRPLCNVVSHRYDDQPWAAAQLFTDGPSNVVSLVVCCVVQQWPWDDDPRGRRITIHGDPNNNVSSVVSNVSDDPVSSVVSSVSSVVSVVCGSLRSSLVCCSVHVNSNPHHPCSCVNPPSPDDD

Sequence (219 aa):
MMRNNTNQDECICGVPREEKEVVLNGIPVKALVCPKCGYTIYSGEELQTYFDKIRLNRDIKRDTMAIKDWILAILFSQADIPIKGAISLMKQLFLIDMEFSVDNKIPSENFHFFPYKYGPFSIEVDRTVGKLESEGLIKTVGRKSTNKELFYLTDEGLGLAKKAYNKLKPEEKLELQKLRKDWDQLGPKGILKLVYINYRPFTKKSEIKDKIIPIRKRA

Secondary structure (DSSP, 8-state):
-------TTB-TTS-B-EEEEEEETTEEEEEEE-TTT--EEE-HHHHHHHHHHHHTTS-TTSPPBPHHHHHHHHHHHTTTS-EE-HHHHHHHHHHIIIIIHHHTT--B-----EEETTEEE-HHHHHHHHHHHHTTSEEEESSTTSTT-EEEE-HHHHHHHHHHHTTS-HHHHHHHHHHHHHHHHHHHHHHHHHHHHH-GGGGTT-TTHHHHS------